Protein AF-A0A090VE63-F1 (afdb_monomer)

InterPro domains:
  IPR001478 PDZ domain [PF13180] (169-244)
  IPR001478 PDZ domain [PS50106] (159-211)
  IPR001478 PDZ domain [SM00228] (145-236)
  IPR036034 PDZ superfamily [G3DSA:2.30.42.10] (156-246)
  IPR036034 PDZ superfamily [SSF50156] (176-244)

Structure (mmCIF, N/CA/C/O backbone):
data_AF-A0A090VE63-F1
#
_entry.id   AF-A0A090VE63-F1
#
loop_
_atom_site.group_PDB
_atom_site.id
_atom_site.type_symbol
_atom_site.label_atom_id
_atom_site.label_alt_id
_atom_site.label_comp_id
_atom_site.label_asym_id
_atom_site.label_entity_id
_atom_site.label_seq_id
_atom_site.pdbx_PDB_ins_code
_atom_site.Cartn_x
_atom_site.Cartn_y
_atom_site.Cartn_z
_atom_site.occupancy
_atom_site.B_iso_or_equiv
_atom_site.auth_seq_id
_atom_site.auth_comp_id
_atom_site.auth_asym_id
_atom_site.auth_atom_id
_atom_site.pdbx_PDB_model_num
ATOM 1 N N . MET A 1 1 ? 8.724 3.642 -12.337 1.00 90.25 1 MET A N 1
ATOM 2 C CA . MET A 1 1 ? 8.359 4.501 -11.185 1.00 90.25 1 MET A CA 1
ATOM 3 C C . MET A 1 1 ? 9.560 4.594 -10.254 1.00 90.25 1 MET A C 1
ATOM 5 O O . MET A 1 1 ? 10.118 3.554 -9.925 1.00 90.25 1 MET A O 1
ATOM 9 N N . LEU A 1 2 ? 9.984 5.804 -9.871 1.00 90.19 2 LEU A N 1
ATOM 10 C CA . LEU A 1 2 ? 11.184 6.026 -9.047 1.00 90.19 2 LEU A CA 1
ATOM 11 C C . LEU A 1 2 ? 10.786 6.330 -7.600 1.00 90.19 2 LEU A C 1
ATOM 13 O O . LEU A 1 2 ? 9.958 7.212 -7.370 1.00 90.19 2 LEU A O 1
ATOM 17 N N . ASN A 1 3 ? 11.323 5.570 -6.638 1.00 89.44 3 ASN A N 1
ATOM 18 C CA . ASN A 1 3 ? 10.986 5.639 -5.205 1.00 89.44 3 ASN A CA 1
ATOM 19 C C . ASN A 1 3 ? 9.485 5.495 -4.877 1.00 89.44 3 ASN A C 1
ATOM 21 O O . ASN A 1 3 ? 9.071 5.641 -3.729 1.00 89.44 3 ASN A O 1
ATOM 25 N N . SER A 1 4 ? 8.668 5.147 -5.867 1.00 88.88 4 SER A N 1
ATOM 26 C CA . SER A 1 4 ? 7.210 5.138 -5.812 1.00 88.88 4 SER A CA 1
ATOM 27 C C . SER A 1 4 ? 6.691 3.794 -6.296 1.00 88.88 4 SER A C 1
ATOM 29 O O . SER A 1 4 ? 7.280 3.177 -7.184 1.00 88.88 4 SER A O 1
ATOM 31 N N . GLY A 1 5 ? 5.603 3.340 -5.686 1.00 91.44 5 GLY A N 1
ATOM 32 C CA . GLY A 1 5 ? 4.953 2.080 -6.014 1.00 91.44 5 GLY A CA 1
ATOM 33 C C . GLY A 1 5 ? 3.691 2.279 -6.838 1.00 91.44 5 GLY A C 1
ATOM 34 O O . GLY A 1 5 ? 3.211 3.404 -7.001 1.00 91.44 5 GLY A O 1
ATOM 35 N N . LEU A 1 6 ? 3.127 1.174 -7.316 1.00 92.81 6 LEU A N 1
ATOM 36 C CA . LEU A 1 6 ? 1.848 1.192 -8.013 1.00 92.81 6 LEU A CA 1
ATOM 37 C C . LEU A 1 6 ? 0.709 0.950 -7.025 1.00 92.81 6 LEU A C 1
ATOM 39 O O . LEU A 1 6 ? 0.724 -0.027 -6.279 1.00 92.81 6 LEU A O 1
ATOM 43 N N . LYS A 1 7 ? -0.293 1.829 -7.028 1.00 89.75 7 LYS A N 1
ATOM 44 C CA . LYS A 1 7 ? -1.514 1.675 -6.231 1.00 89.75 7 LYS A CA 1
ATOM 45 C C . LYS A 1 7 ? -2.678 1.334 -7.143 1.00 89.75 7 LYS A C 1
ATOM 47 O O . LYS A 1 7 ? -3.010 2.101 -8.040 1.00 89.75 7 LYS A O 1
ATOM 52 N N . LEU A 1 8 ? -3.340 0.222 -6.846 1.00 87.19 8 LEU A N 1
ATOM 53 C CA . LEU A 1 8 ? -4.559 -0.215 -7.522 1.00 87.19 8 LEU A CA 1
ATOM 54 C C . LEU A 1 8 ? -5.762 -0.045 -6.583 1.00 87.19 8 LEU A C 1
ATOM 56 O O . LEU A 1 8 ? -6.580 -0.934 -6.383 1.00 87.19 8 LEU A O 1
ATOM 60 N N . ARG A 1 9 ? -5.899 1.136 -5.986 1.00 79.88 9 ARG A N 1
ATOM 61 C CA . ARG A 1 9 ? -6.986 1.424 -5.044 1.00 79.88 9 ARG A CA 1
ATOM 62 C C . ARG A 1 9 ? -8.339 1.508 -5.761 1.00 79.88 9 ARG A C 1
ATOM 64 O O . ARG A 1 9 ? -8.390 2.055 -6.859 1.00 79.88 9 ARG A O 1
ATOM 71 N N . GLU A 1 10 ? -9.391 0.966 -5.140 1.00 76.12 10 GLU A N 1
ATOM 72 C CA . GLU A 1 10 ? -10.811 1.199 -5.483 1.00 76.12 10 GLU A CA 1
ATOM 73 C C . GLU A 1 10 ? -11.157 1.086 -6.989 1.00 76.12 10 GLU A C 1
ATOM 75 O O . GLU A 1 10 ? -11.969 1.845 -7.508 1.00 76.12 10 GLU A O 1
ATOM 80 N N . GLY A 1 11 ? -10.544 0.141 -7.709 1.00 78.25 11 GLY A N 1
ATOM 81 C CA . GLY A 1 11 ? -10.785 -0.067 -9.141 1.00 78.25 11 GLY A CA 1
ATOM 82 C C . GLY A 1 11 ? -10.974 -1.538 -9.497 1.00 78.25 11 GLY A C 1
ATOM 83 O O . GLY A 1 11 ? -10.778 -2.410 -8.652 1.00 78.25 11 GLY A O 1
ATOM 84 N N . PHE A 1 12 ? -11.366 -1.780 -10.749 1.00 90.31 12 PHE A N 1
ATOM 85 C CA . PHE A 1 12 ? -11.689 -3.103 -11.279 1.00 90.31 12 PHE A CA 1
ATOM 86 C C . PHE A 1 12 ? -11.123 -3.279 -12.694 1.00 90.31 12 PHE A C 1
ATOM 88 O O . PHE A 1 12 ? -11.061 -2.306 -13.448 1.00 90.31 12 PHE A O 1
ATOM 95 N N . ASN A 1 13 ? -10.802 -4.516 -13.076 1.00 93.88 13 ASN A N 1
ATOM 96 C CA . ASN A 1 13 ? -10.383 -4.933 -14.420 1.00 93.88 13 ASN A CA 1
ATOM 97 C C . ASN A 1 13 ? -9.168 -4.168 -14.980 1.00 93.88 13 ASN A C 1
ATOM 99 O O . ASN A 1 13 ? -9.072 -3.950 -16.189 1.00 93.88 13 ASN A O 1
ATOM 103 N N . ARG A 1 14 ? -8.243 -3.716 -14.131 1.00 93.94 14 ARG A N 1
ATOM 104 C CA . ARG A 1 14 ? -7.020 -3.041 -14.589 1.00 93.94 14 ARG A CA 1
ATOM 105 C C . ARG A 1 14 ? -5.947 -4.063 -14.898 1.00 93.94 14 ARG A C 1
ATOM 107 O O . ARG A 1 14 ? -5.824 -5.072 -14.215 1.00 93.94 14 ARG A O 1
ATOM 114 N N . VAL A 1 15 ? -5.115 -3.747 -15.880 1.00 96.50 15 VAL A N 1
ATOM 115 C CA . VAL A 1 15 ? -3.938 -4.542 -16.222 1.00 96.50 15 VAL A CA 1
ATOM 116 C C . VAL A 1 15 ? -2.706 -3.685 -15.989 1.00 96.50 15 VAL A C 1
ATOM 118 O O . VAL A 1 15 ? -2.557 -2.617 -16.581 1.00 96.50 15 VAL A O 1
ATOM 121 N N . ALA A 1 16 ? -1.844 -4.147 -15.094 1.00 96.88 16 ALA A N 1
ATOM 122 C CA . ALA A 1 16 ? -0.564 -3.541 -14.786 1.00 96.88 16 ALA A CA 1
ATOM 123 C C . ALA A 1 16 ? 0.543 -4.542 -15.116 1.00 96.88 16 ALA A C 1
ATOM 125 O O . ALA A 1 16 ? 0.862 -5.436 -14.327 1.00 96.88 16 ALA A O 1
ATOM 126 N N . GLU A 1 17 ? 1.118 -4.384 -16.302 1.00 97.38 17 GLU A N 1
ATOM 127 C CA . GLU A 1 17 ? 2.171 -5.262 -16.795 1.00 97.38 17 GLU A CA 1
ATOM 128 C C . GLU A 1 17 ? 3.404 -4.502 -17.265 1.00 97.38 17 GLU A C 1
ATOM 130 O O . GLU A 1 17 ? 3.317 -3.339 -17.663 1.00 97.38 17 GLU A O 1
ATOM 135 N N . ASN A 1 18 ? 4.551 -5.178 -17.215 1.00 97.69 18 ASN A N 1
ATOM 136 C CA . ASN A 1 18 ? 5.813 -4.684 -17.757 1.00 97.69 18 ASN A CA 1
ATOM 137 C C . ASN A 1 18 ? 6.325 -3.374 -17.124 1.00 97.69 18 ASN A C 1
ATOM 139 O O . ASN A 1 18 ? 6.948 -2.544 -17.785 1.00 97.69 18 ASN A O 1
ATOM 143 N N . ASN A 1 19 ? 6.065 -3.179 -15.829 1.00 97.81 19 ASN A N 1
ATOM 144 C CA . ASN A 1 19 ? 6.482 -1.998 -15.074 1.00 97.81 19 ASN A CA 1
ATOM 145 C C . ASN A 1 19 ? 7.752 -2.253 -14.257 1.00 97.81 19 ASN A C 1
ATOM 147 O O . ASN A 1 19 ? 8.015 -3.371 -13.821 1.00 97.81 19 ASN A O 1
ATOM 151 N N . ILE A 1 20 ? 8.480 -1.175 -13.953 1.00 97.31 20 ILE A N 1
ATOM 152 C CA . ILE A 1 20 ? 9.609 -1.176 -13.011 1.00 97.31 20 ILE A CA 1
ATOM 153 C C . ILE A 1 20 ? 9.273 -0.271 -11.820 1.00 97.31 20 ILE A C 1
ATOM 155 O O . ILE A 1 20 ? 8.966 0.916 -11.997 1.00 97.31 20 ILE A O 1
ATOM 159 N N . MET A 1 21 ? 9.344 -0.812 -10.603 1.00 96.62 21 MET A N 1
ATOM 160 C CA . MET A 1 21 ? 9.130 -0.094 -9.339 1.00 96.62 21 MET A CA 1
ATOM 161 C C . MET A 1 21 ? 10.434 -0.015 -8.546 1.00 96.62 21 MET A C 1
ATOM 163 O O . MET A 1 21 ? 10.756 -0.897 -7.753 1.00 96.62 21 MET A O 1
ATOM 167 N N . VAL A 1 22 ? 11.189 1.064 -8.760 1.00 94.44 22 VAL A N 1
ATOM 168 C CA . VAL A 1 22 ? 12.493 1.264 -8.118 1.00 94.44 22 VAL A CA 1
ATOM 169 C C . VAL A 1 22 ? 12.307 1.638 -6.648 1.00 94.44 22 VAL A C 1
ATOM 171 O O . VAL A 1 22 ? 11.536 2.549 -6.330 1.00 94.44 22 VAL A O 1
ATOM 174 N N . ASN A 1 23 ? 13.019 0.949 -5.754 1.00 91.88 23 ASN A N 1
ATOM 175 C CA . ASN A 1 23 ? 12.936 1.053 -4.292 1.00 91.88 23 ASN A CA 1
ATOM 176 C C . ASN A 1 23 ? 11.519 0.871 -3.719 1.00 91.88 23 ASN A C 1
ATOM 178 O O . ASN A 1 23 ? 11.224 1.337 -2.609 1.00 91.88 23 ASN A O 1
ATOM 182 N N . ASN A 1 24 ? 10.617 0.251 -4.481 1.00 93.19 24 ASN A N 1
ATOM 183 C CA . ASN A 1 24 ? 9.206 0.167 -4.139 1.00 93.19 24 ASN A CA 1
ATOM 184 C C . ASN A 1 24 ? 8.534 -1.058 -4.783 1.00 93.19 24 ASN A C 1
ATOM 186 O O . ASN A 1 24 ? 9.196 -1.891 -5.397 1.00 93.19 24 ASN A O 1
ATOM 190 N N . SER A 1 25 ? 7.223 -1.202 -4.600 1.00 95.00 25 SER A N 1
ATOM 191 C CA . SER A 1 25 ? 6.469 -2.372 -5.054 1.00 95.00 25 SER A CA 1
ATOM 192 C C . SER A 1 25 ? 5.005 -2.037 -5.347 1.00 95.00 25 SER A C 1
ATOM 194 O O . SER A 1 25 ? 4.634 -0.866 -5.462 1.00 95.00 25 SER A O 1
ATOM 196 N N . LEU A 1 26 ? 4.172 -3.065 -5.473 1.00 94.69 26 LEU A N 1
ATOM 197 C CA . LEU A 1 26 ? 2.720 -2.952 -5.509 1.00 94.69 26 LEU A CA 1
ATOM 198 C C . LEU A 1 26 ? 2.168 -2.633 -4.111 1.00 94.69 26 LEU A C 1
ATOM 200 O O . LEU A 1 26 ? 2.580 -3.215 -3.108 1.00 94.69 26 LEU A O 1
ATOM 204 N N . HIS A 1 27 ? 1.187 -1.735 -4.070 1.00 91.50 27 HIS A N 1
ATOM 205 C CA . HIS A 1 27 ? 0.430 -1.327 -2.884 1.00 91.50 27 HIS A CA 1
ATOM 206 C C . HIS A 1 27 ? -1.047 -1.687 -3.096 1.00 91.50 27 HIS A C 1
ATOM 208 O O . HIS A 1 27 ? -1.843 -0.815 -3.482 1.00 91.50 27 HIS A O 1
ATOM 214 N N . PRO A 1 28 ? -1.446 -2.961 -2.920 1.00 88.38 28 PRO A N 1
ATOM 215 C CA . PRO A 1 28 ? -2.831 -3.379 -3.089 1.00 88.38 28 PRO A CA 1
ATOM 216 C C . PRO A 1 28 ? -3.631 -2.979 -1.839 1.00 88.38 28 PRO A C 1
ATOM 218 O O . PRO A 1 28 ? -3.881 -3.761 -0.923 1.00 88.38 28 PRO A O 1
ATOM 221 N N . HIS A 1 29 ? -3.977 -1.695 -1.766 1.00 85.06 29 HIS A N 1
ATOM 222 C CA . HIS A 1 29 ? -4.722 -1.122 -0.651 1.00 85.06 29 HIS A CA 1
ATOM 223 C C . HIS A 1 29 ? -6.218 -1.133 -0.947 1.00 85.06 29 HIS A C 1
ATOM 225 O O . HIS A 1 29 ? -6.650 -0.593 -1.968 1.00 85.06 29 HIS A O 1
ATOM 231 N N . VAL A 1 30 ? -7.013 -1.655 -0.009 1.00 81.25 30 VAL A N 1
ATOM 232 C CA . VAL A 1 30 ? -8.487 -1.640 -0.090 1.00 81.25 30 VAL A CA 1
ATOM 233 C C . VAL A 1 30 ? -8.992 -2.296 -1.385 1.00 81.25 30 VAL A C 1
ATOM 235 O O . VAL A 1 30 ? -9.910 -1.816 -2.046 1.00 81.25 30 VAL A O 1
ATOM 238 N N . TRP A 1 31 ? -8.348 -3.392 -1.782 1.00 85.88 31 TRP A N 1
ATOM 239 C CA . TRP A 1 31 ? -8.733 -4.141 -2.971 1.00 85.88 31 TRP A CA 1
ATOM 240 C C . TRP A 1 31 ? -9.988 -4.968 -2.701 1.00 85.88 31 TRP A C 1
ATOM 242 O O . TRP A 1 31 ? -10.082 -5.673 -1.687 1.00 85.88 31 TRP A O 1
ATOM 252 N N . PHE A 1 32 ? -10.966 -4.840 -3.597 1.00 83.38 32 PHE A N 1
ATOM 253 C CA . PHE A 1 32 ? -12.238 -5.542 -3.501 1.00 83.38 32 PHE A CA 1
ATOM 254 C C . PHE A 1 32 ? -12.082 -7.014 -3.888 1.00 83.38 32 PHE A C 1
ATOM 256 O O . PHE A 1 32 ? -11.244 -7.372 -4.712 1.00 83.38 32 PHE A O 1
ATOM 263 N N . VAL A 1 33 ? -12.929 -7.868 -3.309 1.00 84.69 33 VAL A N 1
ATOM 264 C CA . VAL A 1 33 ? -13.108 -9.237 -3.812 1.00 84.69 33 VAL A CA 1
ATOM 265 C C . VAL A 1 33 ? -13.555 -9.148 -5.272 1.00 84.69 33 VAL A C 1
ATOM 267 O O . VAL A 1 33 ? -14.426 -8.336 -5.585 1.00 84.69 33 VAL A O 1
ATOM 270 N N . ASN A 1 34 ? -12.966 -9.971 -6.142 1.00 87.38 34 ASN A N 1
ATOM 271 C CA . ASN A 1 34 ? -13.213 -9.958 -7.586 1.00 87.38 34 ASN A CA 1
ATOM 272 C C . ASN A 1 34 ? -12.931 -8.586 -8.222 1.00 87.38 34 ASN A C 1
ATOM 274 O O . ASN A 1 34 ? -13.698 -8.115 -9.061 1.00 87.38 34 ASN A O 1
ATOM 278 N N . SER A 1 35 ? -11.840 -7.913 -7.825 1.00 90.31 35 SER A N 1
ATOM 279 C CA . SER A 1 35 ? -11.402 -6.713 -8.551 1.00 90.31 35 SER A CA 1
ATOM 280 C C . SER A 1 35 ? -11.048 -7.028 -10.006 1.00 90.31 35 SER A C 1
ATOM 282 O O . SER A 1 35 ? -11.023 -6.130 -10.834 1.00 90.31 35 SER A O 1
ATOM 284 N N . GLU A 1 36 ? -10.782 -8.296 -10.328 1.00 93.06 36 GLU A N 1
ATOM 285 C CA . GLU A 1 36 ? -10.364 -8.769 -11.649 1.00 93.06 36 GLU A CA 1
ATOM 286 C C . GLU A 1 36 ? -9.082 -8.103 -12.180 1.00 93.06 36 GLU A C 1
ATOM 288 O O . GLU A 1 36 ? -8.764 -8.192 -13.365 1.00 93.06 36 GLU A O 1
ATOM 293 N N . ASP A 1 37 ? -8.324 -7.434 -11.308 1.00 95.00 37 ASP A N 1
ATOM 294 C CA . ASP A 1 37 ? -7.087 -6.772 -11.702 1.00 95.00 37 ASP A CA 1
ATOM 295 C C . ASP A 1 37 ? -5.988 -7.800 -12.019 1.00 95.00 37 ASP A C 1
ATOM 297 O O . ASP A 1 37 ? -5.918 -8.876 -11.420 1.00 95.00 37 ASP A O 1
ATOM 301 N N . VAL A 1 38 ? -5.105 -7.445 -12.947 1.00 96.69 38 VAL A N 1
ATOM 302 C CA . VAL A 1 38 ? -3.959 -8.244 -13.378 1.00 96.69 38 VAL A CA 1
ATOM 303 C C . VAL A 1 38 ? -2.673 -7.494 -13.051 1.00 96.69 38 VAL A C 1
ATOM 305 O O . VAL A 1 38 ? -2.525 -6.325 -13.410 1.00 96.69 38 VAL A O 1
ATOM 308 N N . PHE A 1 39 ? -1.731 -8.171 -12.397 1.00 97.56 39 PHE A N 1
ATOM 309 C CA . PHE A 1 39 ? -0.404 -7.648 -12.084 1.00 97.56 39 PHE A CA 1
ATOM 310 C C . PHE A 1 39 ? 0.676 -8.679 -12.426 1.00 97.56 39 PHE A C 1
ATOM 312 O O . PHE A 1 39 ? 0.916 -9.612 -11.658 1.00 97.56 39 PHE A O 1
ATOM 319 N N . LYS A 1 40 ? 1.324 -8.526 -13.586 1.00 98.06 40 LYS A N 1
ATOM 320 C CA . LYS A 1 40 ? 2.280 -9.521 -14.092 1.00 98.06 40 LYS A CA 1
ATOM 321 C C . LYS A 1 40 ? 3.446 -8.951 -14.881 1.00 98.06 40 LYS A C 1
ATOM 323 O O . LYS A 1 40 ? 3.356 -7.850 -15.415 1.00 98.06 40 LYS A O 1
ATOM 328 N N . HIS A 1 41 ? 4.523 -9.720 -15.010 1.00 98.44 41 HIS A N 1
ATOM 329 C CA . HIS A 1 41 ? 5.711 -9.331 -15.777 1.00 98.44 41 HIS A CA 1
ATOM 330 C C . HIS A 1 41 ? 6.322 -8.012 -15.291 1.00 98.44 41 HIS A C 1
ATOM 332 O O . HIS A 1 41 ? 6.846 -7.249 -16.091 1.00 98.44 41 HIS A O 1
ATOM 338 N N . ASN A 1 42 ? 6.216 -7.692 -13.998 1.00 98.69 42 ASN A N 1
ATOM 339 C CA . ASN A 1 42 ? 6.762 -6.459 -13.430 1.00 98.69 42 ASN A CA 1
ATOM 340 C C . ASN A 1 42 ? 8.053 -6.737 -12.658 1.00 98.69 42 ASN A C 1
ATOM 342 O O . ASN A 1 42 ? 8.195 -7.794 -12.053 1.00 98.69 42 ASN A O 1
ATOM 346 N N . ILE A 1 43 ? 8.952 -5.755 -12.597 1.00 98.38 43 ILE A N 1
ATOM 347 C CA . ILE A 1 43 ? 10.086 -5.748 -11.667 1.00 98.38 43 ILE A CA 1
ATOM 348 C C . ILE A 1 43 ? 9.701 -4.905 -10.449 1.00 98.38 43 ILE A C 1
ATOM 350 O O . ILE A 1 43 ? 9.419 -3.707 -10.570 1.00 98.38 43 ILE A O 1
ATOM 354 N N . VAL A 1 44 ? 9.711 -5.523 -9.270 1.00 97.31 44 VAL A N 1
ATOM 355 C CA . VAL A 1 44 ? 9.502 -4.858 -7.977 1.00 97.31 44 VAL A CA 1
ATOM 356 C C . VAL A 1 44 ? 10.767 -4.952 -7.130 1.00 97.31 44 VAL A C 1
ATOM 358 O O . VAL A 1 44 ? 11.527 -5.907 -7.236 1.00 97.31 44 VAL A O 1
ATOM 361 N N . GLN A 1 45 ? 11.004 -3.959 -6.273 1.00 93.75 45 GLN A N 1
ATOM 362 C CA . GLN A 1 45 ? 12.190 -3.911 -5.405 1.00 93.75 45 GLN A CA 1
ATOM 363 C C . GLN A 1 45 ? 11.861 -3.946 -3.908 1.00 93.75 45 GLN A C 1
ATOM 365 O O . GLN A 1 45 ? 12.739 -3.731 -3.077 1.00 93.75 45 GLN A O 1
ATOM 370 N N . LYS A 1 46 ? 10.602 -4.227 -3.560 1.00 92.19 46 LYS A N 1
ATOM 371 C CA . LYS A 1 46 ? 10.137 -4.488 -2.191 1.00 92.19 46 LYS A CA 1
ATOM 372 C C . LYS A 1 46 ? 9.079 -5.585 -2.172 1.00 92.19 46 LYS A C 1
ATOM 374 O O . LYS A 1 46 ? 8.466 -5.873 -3.209 1.00 92.19 46 LYS A O 1
ATOM 379 N N . SER A 1 47 ? 8.803 -6.115 -0.983 1.00 92.06 47 SER A N 1
ATOM 380 C CA . SER A 1 47 ? 7.601 -6.919 -0.735 1.00 92.06 47 SER A CA 1
ATOM 381 C C . SER A 1 47 ? 6.344 -6.128 -1.125 1.00 92.06 47 SER A C 1
ATOM 383 O O . SER A 1 47 ? 6.335 -4.892 -1.032 1.00 92.06 47 SER A O 1
ATOM 385 N N . TYR A 1 48 ? 5.273 -6.813 -1.538 1.00 93.31 48 TYR A N 1
ATOM 386 C CA . TYR A 1 48 ? 3.966 -6.163 -1.677 1.00 93.31 48 TYR A CA 1
ATOM 387 C C . TYR A 1 48 ? 3.552 -5.524 -0.351 1.00 93.31 48 TYR A C 1
ATOM 389 O O . TYR A 1 48 ? 3.790 -6.073 0.721 1.00 93.31 48 TYR A O 1
ATOM 397 N N . GLN A 1 49 ? 2.974 -4.332 -0.441 1.00 89.00 49 GLN A N 1
ATOM 398 C CA . GLN A 1 49 ? 2.606 -3.509 0.707 1.00 89.00 49 GLN A CA 1
ATOM 399 C C . GLN A 1 49 ? 1.081 -3.514 0.829 1.00 89.00 49 GLN A C 1
ATOM 401 O O . GLN A 1 49 ? 0.427 -2.518 0.535 1.00 89.00 49 GLN A O 1
ATOM 406 N N . ASP A 1 50 ? 0.478 -4.666 1.123 1.00 86.31 50 ASP A N 1
ATOM 407 C CA . ASP A 1 50 ? -0.977 -4.776 1.201 1.00 86.31 50 ASP A CA 1
ATOM 408 C C . ASP A 1 50 ? -1.526 -4.140 2.485 1.00 86.31 50 ASP A C 1
ATOM 410 O O . ASP A 1 50 ? -0.968 -4.264 3.574 1.00 86.31 50 ASP A O 1
ATOM 414 N N . VAL A 1 51 ? -2.647 -3.425 2.359 1.00 82.25 51 VAL A N 1
ATOM 415 C CA . VAL A 1 51 ? -3.329 -2.813 3.506 1.00 82.25 51 VAL A CA 1
ATOM 416 C C . VAL A 1 51 ? -4.832 -2.952 3.323 1.00 82.25 51 VAL A C 1
ATOM 418 O O . VAL A 1 51 ? -5.406 -2.461 2.349 1.00 82.25 51 VAL A O 1
ATOM 421 N N . ARG A 1 52 ? -5.492 -3.598 4.294 1.00 78.94 52 ARG A N 1
ATOM 422 C CA . ARG A 1 52 ? -6.943 -3.879 4.276 1.00 78.94 52 ARG A CA 1
ATOM 423 C C . ARG A 1 52 ? -7.400 -4.591 2.998 1.00 78.94 52 ARG A C 1
ATOM 425 O O . ARG A 1 52 ? -8.425 -4.242 2.410 1.00 78.94 52 ARG A O 1
ATOM 432 N N . LEU A 1 53 ? -6.638 -5.593 2.584 1.00 83.44 53 LEU A N 1
ATOM 433 C CA . LEU A 1 53 ? -6.982 -6.419 1.444 1.00 83.44 53 LEU A CA 1
ATOM 434 C C . LEU A 1 53 ? -8.215 -7.283 1.744 1.00 83.44 53 LEU A C 1
ATOM 436 O O . LEU A 1 53 ? -8.255 -7.965 2.768 1.00 83.44 53 LEU A O 1
ATOM 440 N N . SER A 1 54 ? -9.227 -7.238 0.873 1.00 83.00 54 SER A N 1
ATOM 441 C CA . SER A 1 54 ? -10.402 -8.124 0.978 1.00 83.00 54 SER A CA 1
ATOM 442 C C . SER A 1 54 ? -10.340 -9.294 -0.003 1.00 83.00 54 SER A C 1
ATOM 444 O O . SER A 1 54 ? -10.960 -10.323 0.239 1.00 83.00 54 SER A O 1
ATOM 446 N N . GLY A 1 55 ? -9.572 -9.154 -1.082 1.00 84.69 55 GLY A N 1
ATOM 447 C CA . GLY A 1 55 ? -9.287 -10.197 -2.057 1.00 84.69 55 GLY A CA 1
ATOM 448 C C . GLY A 1 55 ? -8.130 -9.783 -2.961 1.00 84.69 55 GLY A C 1
ATOM 449 O O . GLY A 1 55 ? -7.740 -8.617 -2.984 1.00 84.69 55 GLY A O 1
ATOM 450 N N . TRP A 1 56 ? -7.579 -10.749 -3.686 1.00 87.94 56 TRP A N 1
ATOM 451 C CA . TRP A 1 56 ? -6.552 -10.514 -4.699 1.00 87.94 56 TRP A CA 1
ATOM 452 C C . TRP A 1 56 ? -7.188 -10.316 -6.078 1.00 87.94 56 TRP A C 1
ATOM 454 O O . TRP A 1 56 ? -8.325 -10.736 -6.304 1.00 87.94 56 TRP A O 1
ATOM 464 N N . GLY A 1 57 ? -6.433 -9.712 -6.996 1.00 89.19 57 GLY A N 1
ATOM 465 C CA . GLY A 1 57 ? -6.812 -9.624 -8.403 1.00 89.19 57 GLY A CA 1
ATOM 466 C C . GLY A 1 57 ? -6.949 -10.995 -9.080 1.00 89.19 57 GLY A C 1
ATOM 467 O O . GLY A 1 57 ? -6.642 -12.044 -8.495 1.00 89.19 57 GLY A O 1
ATOM 468 N N . LYS A 1 58 ? -7.403 -10.967 -10.335 1.00 93.81 58 LYS A N 1
ATOM 469 C CA . LYS A 1 58 ? -7.580 -12.144 -11.196 1.00 93.81 58 LYS A CA 1
ATOM 470 C C . LYS A 1 58 ? -6.280 -12.917 -11.376 1.00 93.81 58 LYS A C 1
ATOM 472 O O . LYS A 1 58 ? -6.270 -14.139 -11.271 1.00 93.81 58 LYS A O 1
ATOM 477 N N . GLU A 1 59 ? -5.199 -12.200 -11.658 1.00 94.88 59 GLU A N 1
ATOM 478 C CA . GLU A 1 59 ? -3.901 -12.789 -11.969 1.00 94.88 59 GLU A CA 1
ATOM 479 C C . GLU A 1 59 ? -2.799 -11.934 -11.351 1.00 94.88 59 GLU A C 1
ATOM 481 O O . GLU A 1 59 ? -2.686 -10.739 -11.620 1.00 94.88 59 GLU A O 1
ATOM 486 N N . MET A 1 60 ? -1.988 -12.561 -10.510 1.00 95.31 60 MET A N 1
ATOM 487 C CA . MET A 1 60 ? -0.775 -11.971 -9.963 1.00 95.31 60 MET A CA 1
ATOM 488 C C . MET A 1 60 ? 0.307 -13.008 -10.092 1.00 95.31 60 MET A C 1
ATOM 490 O O . MET A 1 60 ? 0.291 -13.992 -9.352 1.00 95.31 60 MET A O 1
ATOM 494 N N . ASP A 1 61 ? 1.131 -12.862 -11.119 1.00 97.81 61 ASP A N 1
ATOM 495 C CA . ASP A 1 61 ? 2.110 -13.881 -11.447 1.00 97.81 61 ASP A CA 1
ATOM 496 C C . ASP A 1 61 ? 3.225 -13.352 -12.336 1.00 97.81 61 ASP A C 1
ATOM 498 O O . ASP A 1 61 ? 3.105 -12.278 -12.926 1.00 97.81 61 ASP A O 1
ATOM 502 N N . TYR A 1 62 ? 4.305 -14.120 -12.454 1.00 98.44 62 TYR A N 1
ATOM 503 C CA . TYR A 1 62 ? 5.447 -13.785 -13.299 1.00 98.44 62 TYR A CA 1
ATOM 504 C C . TYR A 1 62 ? 6.038 -12.404 -12.989 1.00 98.44 62 TYR A C 1
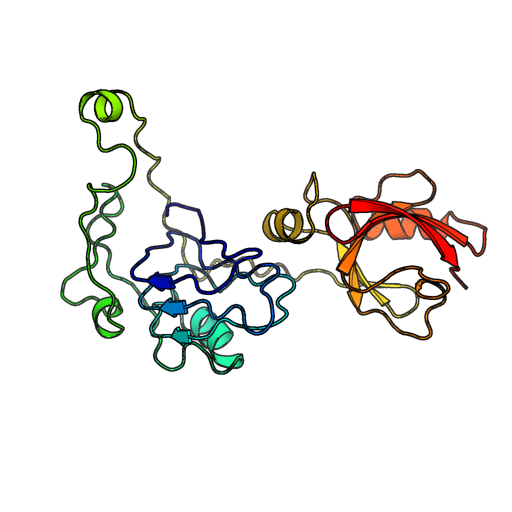ATOM 506 O O . TYR A 1 62 ? 6.390 -11.660 -13.897 1.00 98.44 62 TYR A O 1
ATOM 514 N N . ASN A 1 63 ? 6.116 -12.014 -11.722 1.00 98.62 63 ASN A N 1
ATOM 515 C CA . ASN A 1 63 ? 6.802 -10.801 -11.294 1.00 98.62 63 ASN A CA 1
ATOM 516 C C . ASN A 1 63 ? 8.232 -11.129 -10.845 1.00 98.62 63 ASN A C 1
ATOM 518 O O . ASN A 1 63 ? 8.556 -12.255 -10.469 1.00 98.62 63 ASN A O 1
ATOM 522 N N . PHE A 1 64 ? 9.112 -10.138 -10.909 1.00 98.50 64 PHE A N 1
ATOM 523 C CA . PHE A 1 64 ? 10.501 -10.260 -10.502 1.00 98.50 64 PHE A CA 1
ATOM 524 C C . PHE A 1 64 ? 10.718 -9.515 -9.184 1.00 98.50 64 PHE A C 1
ATOM 526 O O . PHE A 1 64 ? 10.585 -8.291 -9.126 1.00 98.50 64 PHE A O 1
ATOM 533 N N . PHE A 1 65 ? 11.012 -10.269 -8.130 1.00 97.69 65 PHE A N 1
ATOM 534 C CA . PHE A 1 65 ? 11.189 -9.790 -6.763 1.00 97.69 65 PHE A CA 1
ATOM 535 C C . PHE A 1 65 ? 12.663 -9.534 -6.438 1.00 97.69 65 PHE A C 1
ATOM 537 O O . PHE A 1 65 ? 13.555 -10.129 -7.043 1.00 97.69 65 PHE A O 1
ATOM 544 N N . PRO A 1 66 ? 12.957 -8.692 -5.438 1.00 95.38 66 PRO A N 1
ATOM 545 C CA . PRO A 1 66 ? 14.343 -8.388 -5.108 1.00 95.38 66 PRO A CA 1
ATOM 546 C C . PRO A 1 66 ? 15.066 -9.532 -4.382 1.00 95.38 66 PRO A C 1
ATOM 548 O O . PRO A 1 66 ? 16.287 -9.632 -4.437 1.00 95.38 66 PRO A O 1
ATOM 551 N N . ASN A 1 67 ? 14.329 -10.368 -3.650 1.00 93.88 67 ASN A N 1
ATOM 552 C CA . ASN A 1 67 ? 14.867 -11.476 -2.872 1.00 93.88 67 ASN A CA 1
ATOM 553 C C . ASN A 1 67 ? 13.807 -12.566 -2.669 1.00 93.88 67 ASN A C 1
ATOM 555 O O . ASN A 1 67 ? 12.613 -12.350 -2.901 1.00 93.88 67 ASN A O 1
ATOM 559 N N . GLU A 1 68 ? 14.269 -13.734 -2.228 1.00 94.00 68 GLU A N 1
ATOM 560 C CA . GLU A 1 68 ? 13.428 -14.908 -2.002 1.00 94.00 68 GLU A CA 1
ATOM 561 C C . GLU A 1 68 ? 12.336 -14.636 -0.963 1.00 94.00 68 GLU A C 1
ATOM 563 O O . GLU A 1 68 ? 11.180 -14.977 -1.188 1.00 94.00 68 GLU A O 1
ATOM 568 N N . GLU A 1 69 ? 12.662 -13.945 0.135 1.00 92.00 69 GLU A N 1
ATOM 569 C CA . GLU A 1 69 ? 11.698 -13.619 1.192 1.00 92.00 69 GLU A CA 1
ATOM 570 C C . GLU A 1 69 ? 10.493 -12.832 0.649 1.00 92.00 69 GLU A C 1
ATOM 572 O O . GLU A 1 69 ? 9.343 -13.175 0.928 1.00 92.00 69 GLU A O 1
ATOM 577 N N . SER A 1 70 ? 10.747 -11.795 -0.153 1.00 92.56 70 SER A N 1
ATOM 578 C CA . SER A 1 70 ? 9.701 -10.956 -0.748 1.00 92.56 70 SER A CA 1
ATOM 579 C C . SER A 1 70 ? 8.807 -11.753 -1.699 1.00 92.56 70 SER A C 1
ATOM 581 O O . SER A 1 70 ? 7.595 -11.548 -1.714 1.00 92.56 70 SER A O 1
ATOM 583 N N . MET A 1 71 ? 9.396 -12.675 -2.467 1.00 94.94 71 MET A N 1
ATOM 584 C CA . MET A 1 71 ? 8.658 -13.558 -3.372 1.00 94.94 71 MET A CA 1
ATOM 585 C C . MET A 1 71 ? 7.808 -14.570 -2.596 1.00 94.94 71 MET A C 1
ATOM 587 O O . MET A 1 71 ? 6.613 -14.702 -2.856 1.00 94.94 71 MET A O 1
ATOM 591 N N . LEU A 1 72 ? 8.391 -15.244 -1.601 1.00 92.81 72 LEU A N 1
ATOM 592 C CA . LEU A 1 72 ? 7.686 -16.226 -0.776 1.00 92.81 72 LEU A CA 1
ATOM 593 C C . LEU A 1 72 ? 6.490 -15.591 -0.053 1.00 92.81 72 LEU A C 1
ATOM 595 O O . LEU A 1 72 ? 5.424 -16.201 0.006 1.00 92.81 72 LEU A O 1
ATOM 599 N N . LYS A 1 73 ? 6.616 -14.342 0.423 1.00 91.62 73 LYS A N 1
ATOM 600 C CA . LYS A 1 73 ? 5.500 -13.567 1.002 1.00 91.62 73 LYS A CA 1
ATOM 601 C C . LYS A 1 73 ? 4.342 -13.340 0.028 1.00 91.62 73 LYS A C 1
ATOM 603 O O . LYS A 1 73 ? 3.209 -13.237 0.484 1.00 91.62 73 LYS A O 1
ATOM 608 N N . ALA A 1 74 ? 4.589 -13.250 -1.277 1.00 90.94 74 ALA A N 1
ATOM 609 C CA . ALA A 1 74 ? 3.513 -13.209 -2.268 1.00 90.94 74 ALA A CA 1
ATOM 610 C C . ALA A 1 74 ? 2.912 -14.612 -2.490 1.00 90.94 74 ALA A C 1
ATOM 612 O O . ALA A 1 74 ? 1.691 -14.771 -2.558 1.00 90.94 74 ALA A O 1
ATOM 613 N N . GLN A 1 75 ? 3.759 -15.647 -2.497 1.00 93.88 75 GLN A N 1
ATOM 614 C CA . GLN A 1 75 ? 3.365 -17.036 -2.750 1.00 93.88 75 GLN A CA 1
ATOM 615 C C . GLN A 1 75 ? 2.506 -17.683 -1.665 1.00 93.88 75 GLN A C 1
ATOM 617 O O . GLN A 1 75 ? 1.695 -18.552 -1.991 1.00 93.88 75 GLN A O 1
ATOM 622 N N . ILE A 1 76 ? 2.575 -17.227 -0.406 1.00 89.06 76 ILE A N 1
ATOM 623 C CA . ILE A 1 76 ? 1.698 -17.740 0.671 1.00 89.06 76 ILE A CA 1
ATOM 624 C C . ILE A 1 76 ? 0.201 -17.610 0.346 1.00 89.06 76 ILE A C 1
ATOM 626 O O . ILE A 1 76 ? -0.625 -18.301 0.939 1.00 89.06 76 ILE A O 1
ATOM 630 N N . TYR A 1 77 ? -0.157 -16.730 -0.590 1.00 86.38 77 TYR A N 1
ATOM 631 C CA . TYR A 1 77 ? -1.529 -16.501 -1.030 1.00 86.38 77 TYR A CA 1
ATOM 632 C C . TYR A 1 77 ? -1.913 -17.297 -2.289 1.00 86.38 77 TYR A C 1
ATOM 634 O O . TYR A 1 77 ? -2.945 -17.005 -2.896 1.00 86.38 77 TYR A O 1
ATOM 642 N N . ASN A 1 78 ? -1.112 -18.293 -2.695 1.00 89.88 78 ASN A N 1
ATOM 643 C CA . ASN A 1 78 ? -1.243 -19.010 -3.972 1.00 89.88 78 ASN A CA 1
ATOM 644 C C . ASN A 1 78 ? -1.252 -18.048 -5.177 1.00 89.88 78 ASN A C 1
ATOM 646 O O . ASN A 1 78 ? -2.073 -18.159 -6.096 1.00 89.88 78 ASN A O 1
ATOM 650 N N . ARG A 1 79 ? -0.365 -17.053 -5.120 1.00 91.62 79 ARG A N 1
ATOM 651 C CA . ARG A 1 79 ? -0.079 -16.057 -6.161 1.00 91.62 79 ARG A CA 1
ATOM 652 C C . ARG A 1 79 ? 1.407 -16.100 -6.487 1.00 91.62 79 ARG A C 1
ATOM 654 O O . ARG A 1 79 ? 2.158 -16.716 -5.746 1.00 91.62 79 ARG A O 1
ATOM 661 N N . ASP A 1 80 ? 1.826 -15.487 -7.586 1.00 97.00 80 ASP A N 1
ATOM 662 C CA . ASP A 1 80 ? 3.245 -15.358 -7.935 1.00 97.00 80 ASP A CA 1
ATOM 663 C C . ASP A 1 80 ? 3.997 -16.701 -7.966 1.00 97.00 80 ASP A C 1
ATOM 665 O O . ASP A 1 80 ? 5.184 -16.781 -7.656 1.00 97.00 80 ASP A O 1
ATOM 669 N N . LEU A 1 81 ? 3.303 -17.785 -8.327 1.00 97.19 81 LEU A N 1
ATOM 670 C CA . LEU A 1 81 ? 3.851 -19.144 -8.302 1.00 97.19 81 LEU A CA 1
ATOM 671 C C . LEU A 1 81 ? 4.922 -19.361 -9.381 1.00 97.19 81 LEU A C 1
ATOM 673 O O . LEU A 1 81 ? 5.788 -20.216 -9.211 1.00 97.19 81 LEU A O 1
ATOM 677 N N . HIS A 1 82 ? 4.884 -18.577 -10.459 1.00 98.25 82 HIS A N 1
ATOM 678 C CA . HIS A 1 82 ? 5.863 -18.591 -11.549 1.00 98.25 82 HIS A CA 1
ATOM 679 C C . HIS A 1 82 ? 6.762 -17.345 -11.546 1.00 98.25 82 HIS A C 1
ATOM 681 O O . HIS A 1 82 ? 7.502 -17.096 -12.503 1.00 98.25 82 HIS A O 1
ATOM 687 N N . SER A 1 83 ? 6.692 -16.548 -10.482 1.00 98.38 83 SER A N 1
ATOM 688 C CA . SER A 1 83 ? 7.579 -15.414 -10.252 1.00 98.38 83 SER A CA 1
ATOM 689 C C . SER A 1 83 ? 9.003 -15.873 -9.940 1.00 98.38 83 SER A C 1
ATOM 691 O O . SER A 1 83 ? 9.260 -17.031 -9.611 1.00 98.38 83 SER A O 1
ATOM 693 N N . ALA A 1 84 ? 9.949 -14.949 -10.067 1.00 98.19 84 ALA A N 1
ATOM 694 C CA . ALA A 1 84 ? 11.356 -15.186 -9.768 1.00 98.19 84 ALA A CA 1
ATOM 695 C C . ALA A 1 84 ? 11.908 -14.054 -8.901 1.00 98.19 84 ALA A C 1
ATOM 697 O O . ALA A 1 84 ? 11.265 -13.018 -8.728 1.00 98.19 84 ALA A O 1
ATOM 698 N N . PHE A 1 85 ? 13.114 -14.236 -8.373 1.00 97.50 85 PHE A N 1
ATOM 699 C CA . PHE A 1 85 ? 13.803 -13.213 -7.599 1.00 97.50 85 PHE A CA 1
ATOM 700 C C . PHE A 1 85 ? 15.275 -13.091 -7.991 1.00 97.50 85 PHE A C 1
ATOM 702 O O . PHE A 1 85 ? 15.845 -14.001 -8.596 1.00 97.50 85 PHE A O 1
ATOM 709 N N . GLY A 1 86 ? 15.896 -11.977 -7.609 1.00 95.75 86 GLY A N 1
ATOM 710 C CA . GLY A 1 86 ? 17.337 -11.765 -7.714 1.00 95.75 86 GLY A CA 1
ATOM 711 C C . GLY A 1 86 ? 17.691 -10.358 -8.175 1.00 95.75 86 GLY A C 1
ATOM 712 O O . GLY A 1 86 ? 16.919 -9.416 -8.007 1.00 95.75 86 GLY A O 1
ATOM 713 N N . ASP A 1 87 ? 18.870 -10.226 -8.779 1.00 95.50 87 ASP A N 1
ATOM 714 C CA . ASP A 1 87 ? 19.302 -8.977 -9.400 1.00 95.50 87 ASP A CA 1
ATOM 715 C C . ASP A 1 87 ? 18.655 -8.831 -10.792 1.00 95.50 87 ASP A C 1
ATOM 717 O O . ASP A 1 87 ? 18.844 -9.707 -11.645 1.00 95.50 87 ASP A O 1
ATOM 721 N N . PRO A 1 88 ? 17.890 -7.753 -11.060 1.00 96.50 88 PRO A N 1
ATOM 722 C CA . PRO A 1 88 ? 17.345 -7.496 -12.388 1.00 96.50 88 PRO A CA 1
ATOM 723 C C . PRO A 1 88 ? 18.424 -7.146 -13.422 1.00 96.50 88 PRO A C 1
ATOM 725 O O . PRO A 1 88 ? 18.121 -7.168 -14.612 1.00 96.50 88 PRO A O 1
ATOM 728 N N . MET A 1 89 ? 19.664 -6.853 -13.016 1.00 97.31 89 MET A N 1
ATOM 729 C CA . MET A 1 89 ? 20.780 -6.500 -13.899 1.00 97.31 89 MET A CA 1
ATOM 730 C C . MET A 1 89 ? 20.477 -5.260 -14.750 1.00 97.31 89 MET A C 1
ATOM 732 O O . MET A 1 89 ? 20.562 -5.296 -15.981 1.00 97.31 89 MET A O 1
ATOM 736 N N . PHE A 1 90 ? 20.072 -4.167 -14.096 1.00 97.25 90 PHE A N 1
ATOM 737 C CA . PHE A 1 90 ? 19.850 -2.891 -14.777 1.00 97.25 90 PHE A CA 1
ATOM 738 C C . PHE A 1 90 ? 21.137 -2.382 -15.440 1.00 97.25 90 PHE A C 1
ATOM 740 O O . PHE A 1 90 ? 22.214 -2.492 -14.857 1.00 97.25 90 PHE A O 1
ATOM 747 N N . LYS A 1 91 ? 21.022 -1.817 -16.647 1.00 97.25 91 LYS A N 1
ATOM 748 C CA . LYS A 1 91 ? 22.176 -1.402 -17.454 1.00 97.25 91 LYS A CA 1
ATOM 749 C C . LYS A 1 91 ? 22.884 -0.170 -16.902 1.00 97.25 91 LYS A C 1
ATOM 751 O O . LYS A 1 91 ? 24.095 -0.222 -16.714 1.00 97.25 91 LYS A O 1
ATOM 756 N N . ASP A 1 92 ? 22.149 0.917 -16.664 1.00 95.81 92 ASP A N 1
ATOM 757 C CA . ASP A 1 92 ? 22.732 2.159 -16.145 1.00 95.81 92 ASP A CA 1
ATOM 758 C C . ASP A 1 92 ? 21.723 3.004 -15.334 1.00 95.81 92 ASP A C 1
ATOM 760 O O . ASP A 1 92 ? 21.270 4.068 -15.775 1.00 95.81 92 ASP A O 1
ATOM 764 N N . PRO A 1 93 ? 21.375 2.574 -14.104 1.00 94.31 93 PRO A N 1
ATOM 765 C CA . PRO A 1 93 ? 20.502 3.343 -13.215 1.00 94.31 93 PRO A CA 1
ATOM 766 C C . PRO A 1 93 ? 21.007 4.75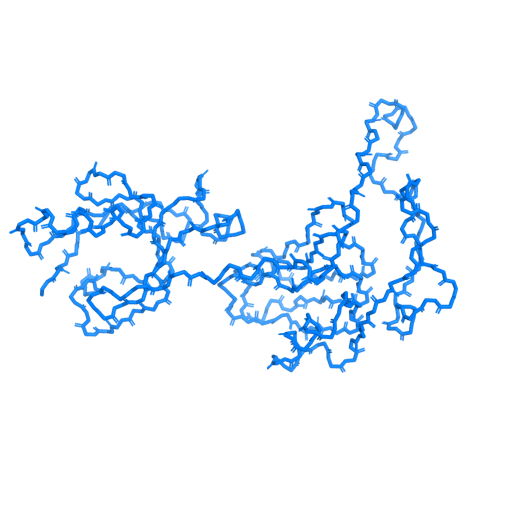7 -12.908 1.00 94.31 93 PRO A C 1
ATOM 768 O O . PRO A 1 93 ? 20.195 5.643 -12.634 1.00 94.31 93 PRO A O 1
ATOM 771 N N . ALA A 1 94 ? 22.328 4.981 -12.945 1.00 92.94 94 ALA A N 1
ATOM 772 C CA . ALA A 1 94 ? 22.929 6.284 -12.669 1.00 92.94 94 ALA A CA 1
ATOM 773 C C . ALA A 1 94 ? 22.580 7.316 -13.752 1.00 92.94 94 ALA A C 1
ATOM 775 O O . ALA A 1 94 ? 22.442 8.497 -13.444 1.00 92.94 94 ALA A O 1
ATOM 776 N N . SER A 1 95 ? 22.343 6.865 -14.984 1.00 92.88 95 SER A N 1
ATOM 777 C CA . SER A 1 95 ? 21.831 7.689 -16.087 1.00 92.88 95 SER A CA 1
ATOM 778 C C . SER A 1 95 ? 20.320 7.535 -16.306 1.00 92.88 95 SER A C 1
ATOM 780 O O . SER A 1 95 ? 19.809 7.930 -17.353 1.00 92.88 95 SER A O 1
ATOM 782 N N . LEU A 1 96 ? 19.591 6.985 -15.323 1.00 92.75 96 LEU A N 1
ATOM 783 C CA . LEU A 1 96 ? 18.152 6.684 -15.380 1.00 92.75 96 LEU A CA 1
ATOM 784 C C . LEU A 1 96 ? 17.751 5.619 -16.423 1.00 92.75 96 LEU A C 1
ATOM 786 O O . LEU A 1 96 ? 16.568 5.507 -16.760 1.00 92.75 96 LEU A O 1
ATOM 790 N N . ASP A 1 97 ? 18.694 4.798 -16.892 1.00 95.31 97 ASP A N 1
ATOM 791 C CA . ASP A 1 97 ? 18.408 3.634 -17.731 1.00 95.31 97 ASP A CA 1
ATOM 792 C C . ASP A 1 97 ? 18.199 2.386 -16.864 1.00 95.31 97 ASP A C 1
ATOM 794 O O . ASP A 1 9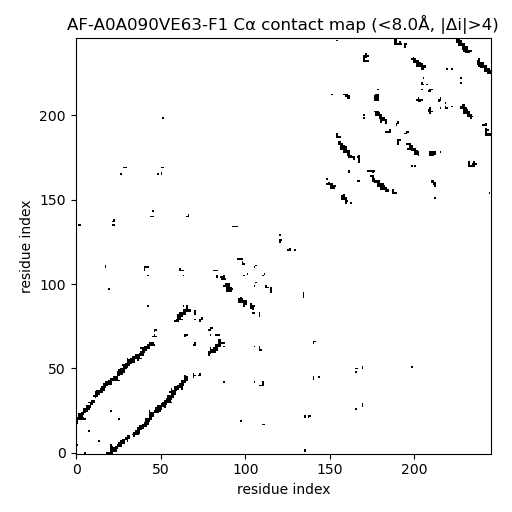7 ? 19.131 1.714 -16.417 1.00 95.31 97 ASP A O 1
ATOM 798 N N . PHE A 1 98 ? 16.925 2.070 -16.650 1.00 96.31 98 PHE A N 1
ATOM 799 C CA . PHE A 1 98 ? 16.476 0.879 -15.934 1.00 96.31 98 PHE A CA 1
ATOM 800 C C . PHE A 1 98 ? 16.119 -0.273 -16.881 1.00 96.31 98 PHE A C 1
ATOM 802 O O . PHE A 1 98 ? 15.441 -1.214 -16.471 1.00 96.31 98 PHE A O 1
ATOM 809 N N . SER A 1 99 ? 16.548 -0.240 -18.144 1.00 97.69 99 SER A N 1
ATOM 810 C CA . SER A 1 99 ? 16.512 -1.450 -18.963 1.00 97.69 99 SER A CA 1
ATOM 811 C C . SER A 1 99 ? 17.422 -2.521 -18.354 1.00 97.69 99 SER A C 1
ATOM 813 O O . SER A 1 99 ? 18.409 -2.218 -17.683 1.00 97.69 99 SER A O 1
ATOM 815 N N . VAL A 1 100 ? 17.080 -3.790 -18.556 1.00 98.44 100 VAL A N 1
ATOM 816 C CA . VAL A 1 100 ? 17.849 -4.928 -18.046 1.00 98.44 100 VAL A CA 1
ATOM 817 C C . VAL A 1 100 ? 18.801 -5.481 -19.107 1.00 98.44 100 VAL A C 1
ATOM 819 O O . VAL A 1 100 ? 18.535 -5.386 -20.312 1.00 98.44 100 VAL A O 1
ATOM 822 N N . ALA A 1 101 ? 19.918 -6.063 -18.675 1.00 98.44 101 ALA A N 1
ATOM 823 C CA . ALA A 1 101 ? 20.856 -6.767 -19.547 1.00 98.44 101 ALA A CA 1
ATOM 824 C C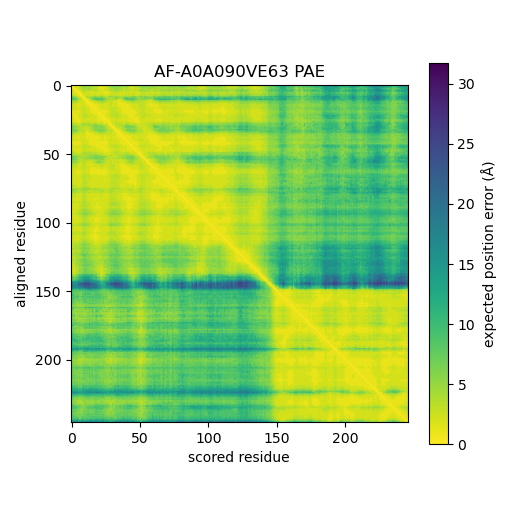 . ALA A 1 101 ? 20.193 -7.959 -20.270 1.00 98.44 101 ALA A C 1
ATOM 826 O O . ALA A 1 101 ? 19.216 -8.530 -19.789 1.00 98.44 101 ALA A O 1
ATOM 827 N N . GLU A 1 102 ? 20.738 -8.369 -21.419 1.00 97.44 102 GLU A N 1
ATOM 828 C CA . GLU A 1 102 ? 20.171 -9.455 -22.245 1.00 97.44 102 GLU A CA 1
ATOM 829 C C . GLU A 1 102 ? 20.148 -10.817 -21.537 1.00 97.44 102 GLU A C 1
ATOM 831 O O . GLU A 1 102 ? 19.310 -11.664 -21.835 1.00 97.44 102 GLU A O 1
ATOM 836 N N . ASN A 1 103 ? 21.047 -11.026 -20.576 1.00 97.62 103 ASN A N 1
ATOM 837 C CA . ASN A 1 103 ? 21.110 -12.226 -19.745 1.00 97.62 103 ASN A CA 1
ATOM 838 C C . ASN A 1 103 ? 20.363 -12.080 -18.408 1.00 97.62 103 ASN A C 1
ATOM 840 O O . ASN A 1 103 ? 20.482 -12.961 -17.552 1.00 97.62 103 ASN A O 1
ATOM 844 N N . SER A 1 104 ? 19.598 -11.000 -18.222 1.00 98.44 104 SER A N 1
ATOM 845 C CA . SER A 1 104 ? 18.848 -10.763 -16.993 1.00 98.44 104 SER A CA 1
ATOM 846 C C . SER A 1 104 ? 17.838 -11.884 -16.722 1.00 98.44 104 SER A C 1
ATOM 848 O O . SER A 1 104 ? 17.073 -12.268 -17.616 1.00 98.44 104 SER A O 1
ATOM 850 N N . PRO A 1 105 ? 17.757 -12.391 -15.479 1.00 97.81 105 PRO A N 1
ATOM 851 C CA . PRO A 1 105 ? 16.738 -13.363 -15.096 1.00 97.81 105 PRO A CA 1
ATOM 852 C C . PRO A 1 105 ? 15.312 -12.798 -15.185 1.00 97.81 105 PRO A C 1
ATOM 854 O O . PRO A 1 105 ? 14.382 -13.574 -15.397 1.00 97.81 105 PRO A O 1
ATOM 857 N N . ALA A 1 106 ? 15.125 -11.474 -15.107 1.00 98.06 106 ALA A N 1
ATOM 858 C CA . ALA A 1 106 ? 13.810 -10.848 -15.250 1.00 98.06 106 ALA A CA 1
ATOM 859 C C . ALA A 1 106 ? 13.183 -11.123 -16.629 1.00 98.06 106 ALA A C 1
ATOM 861 O O . ALA A 1 106 ? 11.971 -11.287 -16.746 1.00 98.06 106 ALA A O 1
ATOM 862 N N . LEU A 1 107 ? 13.992 -11.274 -17.680 1.00 98.44 107 LEU A N 1
ATOM 863 C CA . LEU A 1 107 ? 13.481 -11.601 -19.014 1.00 98.44 107 LEU A CA 1
ATOM 864 C C . LEU A 1 107 ? 12.836 -13.000 -19.065 1.00 98.44 107 LEU A C 1
ATOM 866 O O . LEU A 1 107 ? 11.917 -13.227 -19.849 1.00 98.44 107 LEU A O 1
ATOM 870 N N . LYS A 1 108 ? 13.258 -13.935 -18.198 1.00 97.75 108 LYS A N 1
ATOM 871 C CA . LYS A 1 108 ? 12.713 -15.306 -18.144 1.00 97.75 108 LYS A CA 1
ATOM 872 C C . LYS A 1 108 ? 11.287 -15.357 -17.604 1.00 97.75 108 LYS A C 1
ATOM 874 O O . LYS A 1 108 ? 10.540 -16.253 -17.983 1.00 97.75 108 LYS A O 1
ATOM 879 N N . ILE A 1 109 ? 10.906 -14.391 -16.764 1.00 97.38 109 ILE A N 1
ATOM 880 C CA . ILE A 1 109 ? 9.520 -14.232 -16.304 1.00 97.38 109 ILE A CA 1
ATOM 881 C C . ILE A 1 109 ? 8.671 -13.435 -17.299 1.00 97.38 109 ILE A C 1
ATOM 883 O O . ILE A 1 109 ? 7.548 -13.079 -16.984 1.00 97.38 109 ILE A O 1
ATOM 887 N N . GLY A 1 110 ? 9.168 -13.137 -18.504 1.00 98.06 110 GLY A N 1
ATOM 888 C CA . GLY A 1 110 ? 8.400 -12.456 -19.549 1.00 98.06 110 GLY A CA 1
ATOM 889 C C . GLY A 1 110 ? 8.429 -10.927 -19.492 1.00 98.06 110 GLY A C 1
ATOM 890 O O . GLY A 1 110 ? 7.744 -10.296 -20.298 1.00 98.06 110 GLY A O 1
ATOM 891 N N . PHE A 1 111 ? 9.230 -10.324 -18.601 1.00 98.62 111 PHE A N 1
ATOM 892 C CA . PHE A 1 111 ? 9.517 -8.887 -18.647 1.00 98.62 111 PHE A CA 1
ATOM 893 C C . PHE A 1 111 ? 10.200 -8.540 -19.974 1.00 98.62 111 PHE A C 1
ATOM 895 O O . PHE A 1 111 ? 11.023 -9.298 -20.493 1.00 98.62 111 PHE A O 1
ATOM 902 N N . LYS A 1 112 ? 9.873 -7.374 -20.522 1.00 98.38 112 LYS A N 1
ATOM 903 C CA . LYS A 1 112 ? 10.414 -6.859 -21.776 1.00 98.38 112 LYS A CA 1
ATOM 904 C C . LYS A 1 112 ? 10.954 -5.461 -21.551 1.00 98.38 112 LYS A C 1
ATOM 906 O O . LYS A 1 112 ? 10.247 -4.580 -21.065 1.00 98.38 112 LYS A O 1
ATOM 911 N N . ASN A 1 113 ? 12.187 -5.234 -21.989 1.00 98.12 113 ASN A N 1
ATOM 912 C CA . ASN A 1 113 ? 12.716 -3.880 -22.071 1.00 98.12 113 ASN A CA 1
ATOM 913 C C . ASN A 1 113 ? 11.803 -2.997 -22.928 1.00 98.12 113 ASN A C 1
ATOM 915 O O . ASN A 1 113 ? 11.282 -3.428 -23.958 1.00 98.12 113 ASN A O 1
ATOM 919 N N . PHE A 1 114 ? 11.642 -1.752 -22.497 1.00 96.50 114 PHE A N 1
ATOM 920 C CA . PHE A 1 114 ? 10.895 -0.715 -23.196 1.00 96.50 114 PHE A CA 1
ATOM 921 C C . PHE A 1 114 ? 11.741 0.564 -23.280 1.00 96.50 114 PHE A C 1
ATOM 923 O O . PHE A 1 114 ? 12.689 0.712 -22.504 1.00 96.50 114 PHE A O 1
ATOM 930 N N . PRO A 1 115 ? 11.443 1.482 -24.218 1.00 95.44 115 PRO A N 1
ATOM 931 C CA . PRO A 1 115 ? 12.209 2.715 -24.364 1.00 95.44 115 PRO A CA 1
ATOM 932 C C . PRO A 1 115 ? 12.181 3.561 -23.082 1.00 95.44 115 PRO A C 1
ATOM 934 O O . PRO A 1 115 ? 11.109 3.930 -22.596 1.00 95.44 115 PRO A O 1
ATOM 937 N N . MET A 1 116 ? 13.361 3.889 -22.549 1.00 92.94 116 MET A N 1
ATOM 938 C CA . MET A 1 116 ? 13.517 4.648 -21.298 1.00 92.94 116 MET A CA 1
ATOM 939 C C . MET A 1 116 ? 13.329 6.168 -21.458 1.00 92.94 116 MET A C 1
ATOM 941 O O . MET A 1 116 ? 13.503 6.932 -20.513 1.00 92.94 116 MET A O 1
ATOM 945 N N . ASP A 1 117 ? 12.939 6.613 -22.651 1.00 89.94 117 ASP A N 1
ATOM 946 C CA . ASP A 1 117 ? 12.795 8.013 -23.052 1.00 89.94 117 ASP A CA 1
ATOM 947 C C . ASP A 1 117 ? 11.393 8.367 -23.593 1.00 89.94 117 ASP A C 1
ATOM 949 O O . ASP A 1 117 ? 11.137 9.534 -23.925 1.00 89.94 117 ASP A O 1
ATOM 953 N N . GLN A 1 118 ? 10.476 7.388 -23.641 1.00 90.31 118 GLN A N 1
ATOM 954 C CA . GLN A 1 118 ? 9.119 7.510 -24.197 1.00 90.31 118 GLN A CA 1
ATOM 955 C C . GLN A 1 118 ? 8.006 7.536 -23.134 1.00 90.31 118 GLN A C 1
ATOM 957 O O . GLN A 1 118 ? 6.897 7.060 -23.365 1.00 90.31 118 GLN A O 1
ATOM 962 N N . PHE A 1 119 ? 8.239 8.153 -21.980 1.00 88.69 119 PHE A N 1
ATOM 963 C CA . PHE A 1 119 ? 7.203 8.393 -20.967 1.00 88.69 119 PHE A CA 1
ATOM 964 C C . PHE A 1 119 ? 7.325 9.794 -20.355 1.00 88.69 119 PHE A C 1
ATOM 966 O O . PHE A 1 119 ? 8.336 10.476 -20.512 1.00 88.69 119 PHE A O 1
ATOM 973 N N . GLY A 1 120 ? 6.274 10.242 -19.662 1.00 89.12 120 GLY A N 1
ATOM 974 C CA . GLY A 1 120 ? 6.193 11.602 -19.126 1.00 89.12 120 GLY A CA 1
ATOM 975 C C . GLY A 1 120 ? 5.863 12.637 -20.207 1.00 89.12 120 GLY A C 1
ATOM 976 O O . GLY A 1 120 ? 5.014 12.402 -21.065 1.00 89.12 120 GLY A O 1
ATOM 977 N N . VAL A 1 121 ? 6.507 13.805 -20.153 1.00 92.44 121 VAL A N 1
ATOM 978 C CA . VAL A 1 121 ? 6.268 14.900 -21.105 1.00 92.44 121 VAL A CA 1
ATOM 979 C C . VAL A 1 121 ? 6.950 14.593 -22.439 1.00 92.44 121 VAL A C 1
ATOM 981 O O . VAL A 1 121 ? 8.175 14.619 -22.543 1.00 92.44 121 VAL A O 1
ATOM 984 N N . GLN A 1 122 ? 6.150 14.321 -23.471 1.00 92.75 122 GLN A N 1
ATOM 985 C CA . GLN A 1 122 ? 6.651 13.965 -24.805 1.00 92.75 122 GLN A CA 1
ATOM 986 C C . GLN A 1 122 ? 6.682 15.137 -25.796 1.00 92.75 122 GLN A C 1
ATOM 988 O O . GLN A 1 122 ? 7.427 15.094 -26.771 1.00 92.75 122 GLN A O 1
ATOM 993 N N . ASN A 1 123 ? 5.904 16.199 -25.562 1.00 95.31 123 ASN A N 1
ATOM 994 C CA . ASN A 1 123 ? 5.944 17.387 -26.413 1.00 95.31 123 ASN A CA 1
ATOM 995 C C . ASN A 1 123 ? 7.325 18.057 -26.317 1.00 95.31 123 ASN A C 1
ATOM 997 O O . ASN A 1 123 ? 7.776 18.349 -25.214 1.00 95.31 123 ASN A O 1
ATOM 1001 N N . ALA A 1 124 ? 7.974 18.319 -27.455 1.00 94.19 124 ALA A N 1
ATOM 1002 C CA . ALA A 1 124 ? 9.366 18.768 -27.499 1.00 94.19 124 ALA A CA 1
ATOM 1003 C C . ALA A 1 124 ? 9.620 20.079 -26.737 1.00 94.19 124 ALA A C 1
ATOM 1005 O O . ALA A 1 124 ? 10.602 20.174 -26.003 1.00 94.19 124 ALA A O 1
ATOM 1006 N N . GLU A 1 125 ? 8.732 21.069 -26.866 1.00 96.12 125 GLU A N 1
ATOM 1007 C CA . GLU A 1 125 ? 8.884 22.352 -26.170 1.00 96.12 125 GLU A CA 1
ATOM 1008 C C . GLU A 1 125 ? 8.669 22.192 -24.664 1.00 96.12 125 GLU A C 1
ATOM 1010 O O . GLU A 1 125 ? 9.476 22.660 -23.862 1.00 96.12 125 GLU A O 1
ATOM 1015 N N . LEU A 1 126 ? 7.647 21.433 -24.262 1.00 96.12 126 LEU A N 1
ATOM 1016 C CA . LEU A 1 126 ? 7.399 21.162 -22.845 1.00 96.12 126 LEU A CA 1
ATOM 1017 C C . LEU A 1 126 ? 8.487 20.273 -22.223 1.00 96.12 126 LEU A C 1
ATOM 1019 O O . LEU A 1 126 ? 8.799 20.433 -21.047 1.00 96.12 126 LEU A O 1
ATOM 1023 N N . LYS A 1 127 ? 9.101 19.367 -22.995 1.00 92.75 127 LYS A N 1
ATOM 1024 C CA . LYS A 1 127 ? 10.183 18.487 -22.530 1.00 92.75 127 LYS A CA 1
ATOM 1025 C C . LYS A 1 127 ? 11.443 19.284 -22.185 1.00 92.75 127 LYS A C 1
ATOM 1027 O O . LYS A 1 127 ? 12.108 18.939 -21.218 1.00 92.75 127 LYS A O 1
ATOM 1032 N N . LYS A 1 128 ? 11.725 20.385 -22.897 1.00 92.88 128 LYS A N 1
ATOM 1033 C CA . LYS A 1 128 ? 12.819 21.323 -22.560 1.00 92.88 128 LYS A CA 1
ATOM 1034 C C . LYS A 1 128 ? 12.588 22.049 -21.230 1.00 92.88 128 LYS A C 1
ATOM 1036 O O . LYS A 1 128 ? 13.546 22.418 -20.563 1.00 92.88 128 LYS A O 1
ATOM 1041 N N . MET A 1 129 ? 11.325 22.281 -20.867 1.00 94.81 129 MET A N 1
ATOM 1042 C CA . MET A 1 129 ? 10.938 22.944 -19.615 1.00 94.81 129 MET A CA 1
ATOM 1043 C C . MET A 1 129 ? 10.758 21.960 -18.452 1.00 94.81 129 MET A C 1
ATOM 1045 O O . MET A 1 129 ? 10.753 22.365 -17.288 1.00 94.81 129 MET A O 1
ATOM 1049 N N . ALA A 1 130 ? 10.556 20.677 -18.755 1.00 93.50 130 ALA A N 1
ATOM 1050 C CA . ALA A 1 130 ? 10.322 19.645 -17.764 1.00 93.50 130 ALA A CA 1
ATOM 1051 C C . ALA A 1 130 ? 11.584 19.402 -16.929 1.00 93.50 130 ALA A C 1
ATOM 1053 O O . ALA A 1 130 ? 12.694 19.301 -17.445 1.00 93.50 130 ALA A O 1
ATOM 1054 N N . LYS A 1 131 ? 11.403 19.275 -15.614 1.00 92.44 131 LYS A N 1
ATOM 1055 C CA . LYS A 1 131 ? 12.492 18.903 -14.710 1.00 92.44 131 LYS A CA 1
ATOM 1056 C C . LYS A 1 131 ? 12.859 17.435 -14.918 1.00 92.44 131 LYS A C 1
ATOM 1058 O O . LYS A 1 131 ? 11.973 16.582 -14.989 1.00 92.44 131 LYS A O 1
ATOM 1063 N N . THR A 1 132 ? 14.154 17.144 -14.937 1.00 86.69 132 THR A N 1
ATOM 1064 C CA . THR A 1 132 ? 14.662 15.771 -14.853 1.00 86.69 132 THR A CA 1
ATOM 1065 C C . THR A 1 132 ? 14.409 15.226 -13.444 1.00 86.69 132 THR A C 1
ATOM 1067 O O . THR A 1 132 ? 14.626 15.958 -12.474 1.00 86.69 132 THR A O 1
ATOM 1070 N N . PRO A 1 133 ? 13.933 13.978 -13.296 1.00 88.62 133 PRO A N 1
ATOM 1071 C CA . PRO A 1 133 ? 13.775 13.377 -11.981 1.00 88.62 133 PRO A CA 1
ATOM 1072 C C . PRO A 1 133 ? 15.135 13.148 -11.315 1.00 88.62 133 PRO A C 1
ATOM 1074 O O . PRO A 1 133 ? 16.147 12.932 -11.980 1.00 88.62 133 PRO A O 1
ATOM 1077 N N . GLU A 1 134 ? 15.142 13.162 -9.987 1.00 91.62 134 GLU A N 1
ATOM 1078 C CA . GLU A 1 134 ? 16.325 12.808 -9.210 1.00 91.62 134 GLU A CA 1
ATOM 1079 C C . GLU A 1 134 ? 16.664 11.324 -9.391 1.00 91.62 134 GLU A C 1
ATOM 1081 O O . GLU A 1 134 ? 15.780 10.460 -9.405 1.00 91.62 134 GLU A O 1
ATOM 1086 N N . ILE A 1 135 ? 17.960 11.032 -9.503 1.00 91.44 135 ILE A N 1
ATOM 1087 C CA . ILE A 1 135 ? 18.463 9.662 -9.578 1.00 91.44 135 ILE A CA 1
ATOM 1088 C C . ILE A 1 135 ? 18.216 8.990 -8.221 1.00 91.44 135 ILE A C 1
ATOM 1090 O O . ILE A 1 135 ? 18.690 9.488 -7.195 1.00 91.44 135 ILE A O 1
ATOM 1094 N N . PRO A 1 136 ? 17.473 7.873 -8.169 1.00 90.44 136 PRO A N 1
ATOM 1095 C CA . PRO A 1 136 ? 17.225 7.193 -6.911 1.00 90.44 136 PRO A CA 1
ATOM 1096 C C . PRO A 1 136 ? 18.506 6.521 -6.413 1.00 90.44 136 PRO A C 1
ATOM 1098 O O . PRO A 1 136 ? 19.182 5.807 -7.151 1.00 90.44 136 PRO A O 1
ATOM 1101 N N . VAL A 1 137 ? 18.798 6.675 -5.122 1.00 90.75 137 VAL A N 1
ATOM 1102 C CA . VAL A 1 137 ? 19.792 5.831 -4.451 1.00 90.75 137 VAL A CA 1
ATOM 1103 C C . VAL A 1 137 ? 19.232 4.415 -4.382 1.00 90.75 137 VAL A C 1
ATOM 1105 O O . VAL A 1 137 ? 18.197 4.197 -3.748 1.00 90.75 137 VAL A O 1
ATOM 1108 N N . MET A 1 138 ? 19.885 3.462 -5.042 1.00 86.81 138 MET A N 1
ATOM 1109 C CA . MET A 1 138 ? 19.474 2.059 -5.020 1.00 86.81 138 MET A CA 1
ATOM 1110 C C . MET A 1 138 ? 19.636 1.510 -3.603 1.00 86.81 138 MET A C 1
ATOM 1112 O O . MET A 1 138 ? 20.730 1.546 -3.042 1.00 86.81 138 MET A O 1
ATOM 1116 N N . ARG A 1 139 ? 18.535 1.053 -3.002 1.00 83.12 139 ARG A N 1
ATOM 1117 C CA . ARG A 1 139 ? 18.560 0.472 -1.657 1.00 83.12 139 ARG A CA 1
ATOM 1118 C C . ARG A 1 139 ? 18.815 -1.021 -1.736 1.00 83.12 139 ARG A C 1
ATOM 1120 O O . ARG A 1 139 ? 18.272 -1.688 -2.613 1.00 83.12 139 ARG A O 1
ATOM 1127 N N . ASP A 1 140 ? 19.582 -1.529 -0.777 1.00 79.62 140 ASP A N 1
ATOM 1128 C CA . ASP A 1 140 ? 19.714 -2.965 -0.576 1.00 79.62 140 ASP A CA 1
ATOM 1129 C C . ASP A 1 140 ? 18.359 -3.530 -0.110 1.00 79.62 140 ASP A C 1
ATOM 1131 O O . ASP A 1 140 ? 17.816 -3.073 0.902 1.00 79.62 140 ASP A O 1
ATOM 1135 N N . PRO A 1 141 ? 17.773 -4.497 -0.829 1.00 70.44 141 PRO A N 1
ATOM 1136 C CA . PRO A 1 141 ? 16.516 -5.106 -0.420 1.00 70.44 141 PRO A CA 1
ATOM 1137 C C . PRO A 1 141 ? 16.566 -5.860 0.915 1.00 70.44 141 PRO A C 1
ATOM 1139 O O . PRO A 1 141 ? 15.513 -6.118 1.494 1.00 70.44 141 PRO A O 1
ATOM 1142 N N . SER A 1 142 ? 17.752 -6.232 1.406 1.00 68.69 142 SER A N 1
ATOM 1143 C CA . SER A 1 142 ? 17.931 -6.869 2.719 1.00 68.69 142 SER A CA 1
ATOM 1144 C C . SER A 1 142 ? 17.742 -5.901 3.898 1.00 68.69 142 SER A C 1
ATOM 1146 O O . SER A 1 142 ? 17.486 -6.339 5.020 1.00 68.69 142 SER A O 1
ATOM 1148 N N . GLU A 1 143 ? 17.767 -4.591 3.634 1.00 66.75 143 GLU A N 1
ATOM 1149 C CA . GLU A 1 143 ? 17.570 -3.514 4.614 1.00 66.75 143 GLU A CA 1
ATOM 1150 C C . GLU A 1 143 ? 16.079 -3.166 4.842 1.00 66.75 143 GLU A C 1
ATOM 1152 O O . GLU A 1 143 ? 15.747 -2.107 5.383 1.00 66.75 143 GLU A O 1
ATOM 1157 N N . GLU A 1 144 ? 15.131 -4.020 4.426 1.00 63.84 144 GLU A N 1
ATOM 1158 C CA . GLU A 1 144 ? 13.708 -3.811 4.725 1.00 63.84 144 GLU A CA 1
ATOM 1159 C C . GLU A 1 144 ? 13.501 -3.726 6.257 1.00 63.84 144 GLU A C 1
ATOM 1161 O O . GLU A 1 144 ? 13.816 -4.651 7.007 1.00 63.84 144 GLU A O 1
ATOM 1166 N N . ASN A 1 145 ? 13.010 -2.570 6.733 1.00 55.53 145 ASN A N 1
ATOM 1167 C CA . ASN A 1 145 ? 12.917 -2.219 8.155 1.00 55.53 145 ASN A CA 1
ATOM 1168 C C . ASN A 1 145 ? 12.197 -3.305 8.977 1.00 55.53 145 ASN A C 1
ATOM 1170 O O . ASN A 1 145 ? 10.969 -3.375 8.998 1.00 55.53 145 ASN A O 1
ATOM 1174 N N . LYS A 1 146 ? 12.961 -4.079 9.756 1.00 52.94 146 LYS A N 1
ATOM 1175 C CA . LYS A 1 146 ? 12.490 -5.097 10.719 1.00 52.94 146 LYS A CA 1
ATOM 1176 C C . LYS A 1 146 ? 11.827 -4.503 11.970 1.00 52.94 146 LYS A C 1
ATOM 1178 O O . LYS A 1 146 ? 11.886 -5.088 13.053 1.00 52.94 146 LYS A O 1
ATOM 1183 N N . LYS A 1 147 ? 11.237 -3.310 11.878 1.00 56.94 147 LYS A N 1
ATOM 1184 C CA . LYS A 1 147 ? 10.592 -2.677 13.030 1.00 56.94 147 LYS A CA 1
ATOM 1185 C C . LYS A 1 147 ? 9.216 -3.313 13.201 1.00 56.94 147 LYS A C 1
ATOM 1187 O O . LYS A 1 147 ? 8.279 -2.981 12.486 1.00 56.94 147 LYS A O 1
ATOM 1192 N N . GLY A 1 148 ? 9.125 -4.281 14.110 1.00 60.66 148 GLY A N 1
ATOM 1193 C CA . GLY A 1 148 ? 7.858 -4.919 14.446 1.00 60.66 148 GLY A CA 1
ATOM 1194 C C . GLY A 1 148 ? 6.845 -3.880 14.925 1.00 60.66 148 GLY A C 1
ATOM 1195 O O . GLY A 1 148 ? 7.131 -3.100 15.832 1.00 60.66 148 GLY A O 1
ATOM 1196 N N . THR A 1 149 ? 5.667 -3.876 14.311 1.00 76.00 149 THR A N 1
ATOM 1197 C CA . THR A 1 149 ? 4.532 -3.057 14.737 1.00 76.00 149 THR A CA 1
ATOM 1198 C C . THR A 1 149 ? 4.043 -3.514 16.111 1.00 76.00 149 THR A C 1
ATOM 1200 O O . THR A 1 149 ? 3.743 -4.695 16.312 1.00 76.00 149 THR A O 1
ATOM 1203 N N . LEU A 1 150 ? 3.905 -2.580 17.053 1.00 87.69 150 LEU A N 1
ATOM 1204 C CA . LEU A 1 150 ? 3.371 -2.879 18.380 1.00 87.69 150 LEU A CA 1
ATOM 1205 C C . LEU A 1 150 ? 1.839 -2.985 18.329 1.00 87.69 150 LEU A C 1
ATOM 1207 O O . LEU A 1 150 ? 1.143 -1.996 18.097 1.00 87.69 150 LEU A O 1
ATOM 1211 N N . VAL A 1 151 ? 1.318 -4.184 18.597 1.00 93.44 151 VAL A N 1
ATOM 1212 C CA . VAL A 1 151 ? -0.120 -4.438 18.764 1.00 93.44 151 VAL A CA 1
ATOM 1213 C C . VAL A 1 151 ? -0.435 -4.598 20.248 1.00 93.44 151 VAL A C 1
ATOM 1215 O O . VAL A 1 151 ? 0.233 -5.347 20.958 1.00 93.44 151 VAL A O 1
ATOM 1218 N N . VAL A 1 152 ? -1.460 -3.892 20.718 1.00 94.94 152 VAL A N 1
ATOM 1219 C CA . VAL A 1 152 ? -1.874 -3.846 22.126 1.00 94.94 152 VAL A CA 1
ATOM 1220 C C . VAL A 1 152 ? -3.351 -4.187 22.266 1.00 94.94 152 VAL A C 1
ATOM 1222 O O . VAL A 1 152 ? -4.173 -3.792 21.441 1.00 94.94 152 VAL A O 1
ATOM 1225 N N . ALA A 1 153 ? -3.700 -4.910 23.329 1.00 96.56 153 ALA A N 1
ATOM 1226 C CA . ALA A 1 153 ? -5.077 -5.303 23.591 1.00 96.56 153 ALA A CA 1
ATOM 1227 C C . ALA A 1 153 ? -5.819 -4.244 24.424 1.00 96.56 153 ALA A C 1
ATOM 1229 O O . ALA A 1 153 ? -5.329 -3.816 25.469 1.00 96.56 153 ALA A O 1
ATOM 1230 N N . TRP A 1 154 ? -7.038 -3.880 24.025 1.00 96.75 154 TRP A N 1
ATOM 1231 C CA . TRP A 1 154 ? -7.947 -3.050 24.825 1.00 96.75 154 TRP A CA 1
ATOM 1232 C C . TRP A 1 154 ? -9.376 -3.578 24.728 1.00 96.75 154 TRP A C 1
ATOM 1234 O O . TRP A 1 154 ? -9.929 -3.720 23.637 1.00 96.75 154 TRP A O 1
ATOM 1244 N N . LEU A 1 155 ? -9.970 -3.923 25.877 1.00 95.88 155 LEU A N 1
ATOM 1245 C CA . LEU A 1 155 ? -11.287 -4.576 25.957 1.00 95.88 155 LEU A CA 1
ATOM 1246 C C . LEU A 1 155 ? -11.397 -5.811 25.039 1.00 95.88 155 LEU A C 1
ATOM 1248 O O . LEU A 1 155 ? -12.444 -6.055 24.434 1.00 95.88 155 LEU A O 1
ATOM 1252 N N . ARG A 1 156 ? -10.292 -6.571 24.948 1.00 95.12 156 ARG A N 1
ATOM 1253 C CA . ARG A 1 156 ? -10.077 -7.741 24.070 1.00 95.12 156 ARG A CA 1
ATOM 1254 C C . ARG A 1 156 ? -10.142 -7.453 22.562 1.00 95.12 156 ARG A C 1
ATOM 1256 O O . ARG A 1 156 ? -10.307 -8.378 21.774 1.00 95.12 156 ARG A O 1
ATOM 1263 N N . ASN A 1 157 ? -10.003 -6.194 22.164 1.00 97.25 157 ASN A N 1
ATOM 1264 C CA . ASN A 1 157 ? -9.772 -5.787 20.780 1.00 97.25 157 ASN A CA 1
ATOM 1265 C C . ASN A 1 157 ? -8.272 -5.560 20.554 1.00 97.25 157 ASN A C 1
ATOM 1267 O O . ASN A 1 157 ? -7.578 -5.178 21.496 1.00 97.25 157 ASN A O 1
ATOM 1271 N N . ASP A 1 158 ? -7.807 -5.725 19.316 1.00 97.69 158 ASP A N 1
ATOM 1272 C CA . ASP A 1 158 ? -6.407 -5.496 18.936 1.00 97.69 158 ASP A CA 1
ATOM 1273 C C . ASP A 1 158 ? -6.260 -4.098 18.329 1.00 97.69 158 ASP A C 1
ATOM 1275 O O . ASP A 1 158 ? -6.899 -3.782 17.318 1.00 97.69 158 ASP A O 1
ATOM 1279 N N . LEU A 1 159 ? -5.422 -3.267 18.945 1.00 97.44 159 LEU A N 1
ATOM 1280 C CA . LEU A 1 159 ? -5.166 -1.885 18.554 1.00 97.44 159 LEU A CA 1
ATOM 1281 C C . LEU A 1 159 ? -3.707 -1.728 18.132 1.00 97.44 159 LEU A C 1
ATOM 1283 O O . LEU A 1 159 ? -2.817 -2.375 18.685 1.00 97.44 159 LEU A O 1
ATOM 1287 N N . LYS A 1 160 ? -3.453 -0.814 17.198 1.00 96.75 160 LYS A N 1
ATOM 1288 C CA . LYS A 1 160 ? -2.099 -0.347 16.888 1.00 96.75 160 LYS A CA 1
ATOM 1289 C C . LYS A 1 160 ? -2.084 1.122 16.502 1.00 96.75 160 LYS A C 1
ATOM 1291 O O . LYS A 1 160 ? -3.097 1.646 16.045 1.00 96.75 160 LYS A O 1
ATOM 1296 N N . SER A 1 161 ? -0.936 1.772 16.646 1.00 96.81 161 SER A N 1
ATOM 1297 C CA . SER A 1 161 ? -0.747 3.110 16.085 1.00 96.81 161 SER A CA 1
ATOM 1298 C C . SER A 1 161 ? -0.700 3.032 14.558 1.00 96.81 161 SER A C 1
ATOM 1300 O O . SER A 1 161 ? -0.313 2.008 13.991 1.00 96.81 161 SER A O 1
ATOM 1302 N N . VAL A 1 162 ? -1.075 4.121 13.896 1.00 94.88 162 VAL A N 1
ATOM 1303 C CA . VAL A 1 162 ? -0.678 4.360 12.504 1.00 94.88 162 VAL A CA 1
ATOM 1304 C C . VAL A 1 162 ? 0.832 4.613 12.497 1.00 94.88 162 VAL A C 1
ATOM 1306 O O . VAL A 1 162 ? 1.320 5.418 13.289 1.00 94.88 162 VAL A O 1
ATOM 1309 N N . GLU A 1 163 ? 1.580 3.905 11.653 1.00 89.56 163 GLU A N 1
ATOM 1310 C CA . GLU A 1 163 ? 3.053 3.955 11.640 1.00 89.56 163 GLU A CA 1
ATOM 1311 C C . GLU A 1 163 ? 3.618 4.311 10.256 1.00 89.56 163 GLU A C 1
ATOM 1313 O O . GLU A 1 163 ? 4.829 4.474 10.109 1.00 89.56 163 GLU A O 1
ATOM 1318 N N . SER A 1 164 ? 2.762 4.436 9.234 1.00 87.75 164 SER A N 1
ATOM 1319 C CA . SER A 1 164 ? 3.199 4.602 7.847 1.00 87.75 164 SER A CA 1
ATOM 1320 C C . SER A 1 164 ? 2.276 5.481 6.992 1.00 87.75 164 SER A C 1
ATOM 1322 O O . SER A 1 164 ? 1.062 5.558 7.201 1.00 87.75 164 SER A O 1
ATOM 1324 N N . GLU A 1 165 ? 2.845 6.104 5.956 1.00 86.19 165 GLU A N 1
ATOM 1325 C CA . GLU A 1 165 ? 2.088 6.833 4.925 1.00 86.19 165 GLU A CA 1
ATOM 1326 C C . GLU A 1 165 ? 1.172 5.898 4.111 1.00 86.19 165 GLU A C 1
ATOM 1328 O O . GLU A 1 165 ? 0.139 6.306 3.568 1.00 86.19 165 GLU A O 1
ATOM 1333 N N . GLN A 1 166 ? 1.536 4.616 4.023 1.00 84.44 166 GLN A N 1
ATOM 1334 C CA . GLN A 1 166 ? 0.741 3.577 3.374 1.00 84.44 166 GLN A CA 1
ATOM 1335 C C . GLN A 1 166 ? -0.593 3.395 4.101 1.00 84.44 166 GLN A C 1
ATOM 1337 O O . GLN A 1 166 ? -1.652 3.417 3.467 1.00 84.44 166 GLN A O 1
ATOM 1342 N N . GLU A 1 167 ? -0.547 3.303 5.428 1.00 90.25 167 GLU A N 1
ATOM 1343 C CA . GLU A 1 167 ? -1.732 3.224 6.278 1.00 90.25 167 GLU A CA 1
ATOM 1344 C C . GLU A 1 167 ? -2.526 4.518 6.264 1.00 90.25 167 GLU A C 1
ATOM 1346 O O . GLU A 1 167 ? -3.738 4.468 6.066 1.00 90.25 167 GLU A O 1
ATOM 1351 N N . GLN A 1 168 ? -1.861 5.672 6.379 1.00 92.00 168 GLN A N 1
ATOM 1352 C CA . GLN A 1 168 ? -2.521 6.969 6.232 1.00 92.00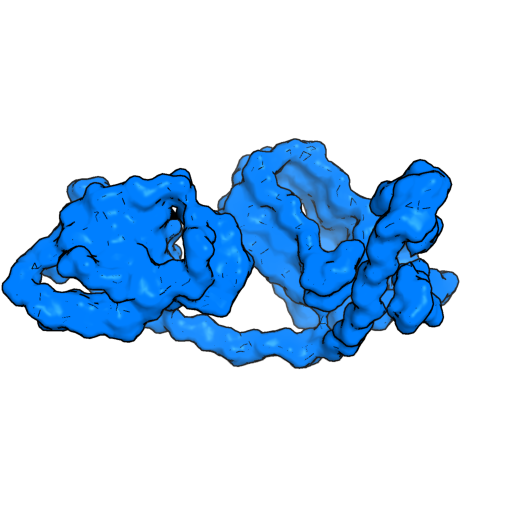 168 GLN A CA 1
ATOM 1353 C C . GLN A 1 168 ? -3.395 6.992 4.972 1.00 92.00 168 GLN A C 1
ATOM 1355 O O . GLN A 1 168 ? -4.595 7.269 5.029 1.00 92.00 168 GLN A O 1
ATOM 1360 N N . SER A 1 169 ? -2.802 6.623 3.836 1.00 88.25 169 SER A N 1
ATOM 1361 C CA . SER A 1 169 ? -3.492 6.565 2.553 1.00 88.25 169 SER A CA 1
ATOM 1362 C C . SER A 1 169 ? -4.647 5.555 2.568 1.00 88.25 169 SER A C 1
ATOM 1364 O O . SER A 1 169 ? -5.747 5.898 2.140 1.00 88.25 169 SER A O 1
ATOM 1366 N N . ALA A 1 170 ? -4.438 4.337 3.077 1.00 86.88 170 ALA A N 1
ATOM 1367 C CA . ALA A 1 170 ? -5.442 3.266 3.076 1.00 86.88 170 ALA A CA 1
ATOM 1368 C C . ALA A 1 170 ? -6.642 3.520 4.007 1.00 86.88 170 ALA A C 1
ATOM 1370 O O . ALA A 1 170 ? -7.746 3.038 3.742 1.00 86.88 170 ALA A O 1
ATOM 1371 N N . TYR A 1 171 ? -6.442 4.262 5.097 1.00 91.38 171 TYR A N 1
ATOM 1372 C CA . TYR A 1 171 ? -7.504 4.627 6.038 1.00 91.38 171 TYR A CA 1
ATOM 1373 C C . TYR A 1 171 ? -8.137 5.994 5.733 1.00 91.38 171 TYR A C 1
ATOM 1375 O O . TYR A 1 171 ? -9.166 6.315 6.322 1.00 91.38 171 TYR A O 1
ATOM 1383 N N . GLY A 1 172 ? -7.590 6.755 4.776 1.00 91.19 172 GLY A N 1
ATOM 1384 C CA . GLY A 1 172 ? -8.106 8.071 4.383 1.00 91.19 172 GLY A CA 1
ATOM 1385 C C . GLY A 1 172 ? -7.799 9.158 5.413 1.00 91.19 172 GLY A C 1
ATOM 1386 O O . GLY A 1 172 ? -8.646 10.000 5.685 1.00 91.19 172 GLY A O 1
ATOM 1387 N N . LEU A 1 173 ? -6.619 9.099 6.032 1.00 94.81 173 LEU A N 1
ATOM 1388 C CA . LEU A 1 173 ? -6.210 9.994 7.113 1.00 94.81 173 LEU A CA 1
ATOM 1389 C C . LEU A 1 173 ? -5.467 11.228 6.585 1.00 94.81 173 LEU A C 1
ATOM 1391 O O . LEU A 1 173 ? -4.702 11.156 5.621 1.00 94.81 173 LEU A O 1
ATOM 1395 N N . ASN A 1 174 ? -5.628 12.352 7.282 1.00 91.44 174 ASN A N 1
ATOM 1396 C CA . ASN A 1 174 ? -4.926 13.600 6.963 1.00 91.44 174 ASN A CA 1
ATOM 1397 C C . ASN A 1 174 ? -3.441 13.564 7.359 1.00 91.44 174 ASN A C 1
ATOM 1399 O O . ASN A 1 174 ? -2.615 14.213 6.722 1.00 91.44 174 ASN A O 1
ATOM 1403 N N . THR A 1 175 ? -3.097 12.797 8.394 1.00 92.25 175 THR A N 1
ATOM 1404 C CA . THR A 1 175 ? -1.729 12.591 8.890 1.00 92.25 175 THR A CA 1
ATOM 1405 C C . THR A 1 175 ? -1.515 11.109 9.216 1.00 92.25 175 THR A C 1
ATOM 1407 O O . THR A 1 175 ? -2.499 10.392 9.422 1.00 92.25 175 THR A O 1
ATOM 1410 N N . PRO A 1 176 ? -0.265 10.613 9.285 1.00 92.56 176 PRO A N 1
ATOM 1411 C CA . PRO A 1 176 ? 0.029 9.241 9.704 1.00 92.56 176 PRO A CA 1
ATOM 1412 C C . PRO A 1 176 ? -0.057 9.104 11.238 1.00 92.56 176 PRO A C 1
ATOM 1414 O O . PRO A 1 176 ? 0.856 8.607 11.886 1.00 92.56 176 PRO A O 1
ATOM 1417 N N . GLU A 1 177 ? -1.144 9.601 11.829 1.00 95.50 177 GLU A N 1
ATOM 1418 C CA . GLU A 1 177 ? -1.419 9.600 13.268 1.00 95.50 177 GLU A CA 1
ATOM 1419 C C . GLU A 1 177 ? -2.792 8.958 13.528 1.00 95.50 177 GLU A C 1
ATOM 1421 O O . GLU A 1 177 ? -3.700 9.045 12.700 1.00 95.50 177 GLU A O 1
ATOM 1426 N N . GLY A 1 178 ? -2.955 8.337 14.697 1.00 97.44 178 GLY A N 1
ATOM 1427 C CA . GLY A 1 178 ? -4.208 7.723 15.136 1.00 97.44 178 GLY A CA 1
ATOM 1428 C C . GLY A 1 178 ? -4.021 6.284 15.606 1.00 97.44 178 GLY A C 1
ATOM 1429 O O . GLY A 1 178 ? -2.913 5.741 15.597 1.00 97.44 178 GLY A O 1
ATOM 1430 N N . VAL A 1 179 ? -5.120 5.655 16.025 1.00 98.19 179 VAL A N 1
ATOM 1431 C CA . VAL A 1 179 ? -5.115 4.271 16.525 1.00 98.19 179 VAL A CA 1
ATOM 1432 C C . VAL A 1 179 ? -6.086 3.401 15.740 1.00 98.19 179 VAL A C 1
ATOM 1434 O O . VAL A 1 179 ? -7.298 3.586 15.807 1.00 98.19 179 VAL A O 1
ATOM 1437 N N . ILE A 1 180 ? -5.544 2.437 15.002 1.00 97.69 180 ILE A N 1
ATOM 1438 C CA . ILE A 1 180 ? -6.280 1.505 14.148 1.00 97.69 180 ILE A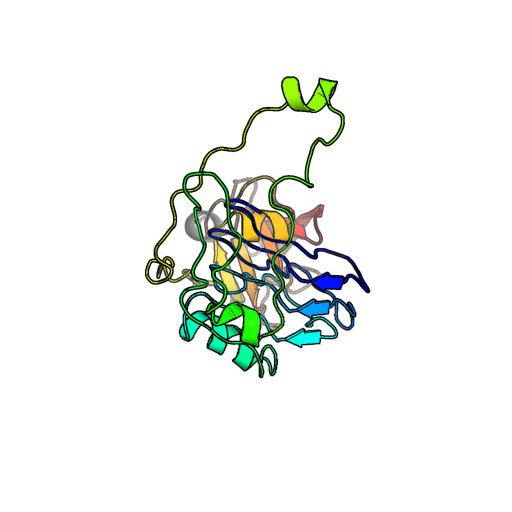 CA 1
ATOM 1439 C C . ILE A 1 180 ? -6.829 0.349 14.985 1.00 97.69 180 ILE A C 1
ATOM 1441 O O . ILE A 1 180 ? -6.104 -0.269 15.768 1.00 97.69 180 ILE A O 1
ATOM 1445 N N . LEU A 1 181 ? -8.084 -0.015 14.729 1.00 97.44 181 LEU A N 1
ATOM 1446 C CA . LEU A 1 181 ? -8.709 -1.235 15.237 1.00 97.44 181 LEU A CA 1
ATOM 1447 C C . LEU A 1 181 ? -8.507 -2.399 14.267 1.00 97.44 181 LEU A C 1
ATOM 1449 O O . LEU A 1 181 ? -9.205 -2.523 13.258 1.00 97.44 181 LEU A O 1
ATOM 1453 N N . LEU A 1 182 ? -7.568 -3.286 14.589 1.00 93.94 182 LEU A N 1
ATOM 1454 C CA . LEU A 1 182 ? -7.198 -4.425 13.742 1.00 93.94 182 LEU A CA 1
ATOM 1455 C C . LEU A 1 182 ? -8.175 -5.588 13.863 1.00 93.94 182 LEU A C 1
ATOM 1457 O O . LEU A 1 182 ? -8.554 -6.203 12.861 1.00 93.94 182 LEU A O 1
ATOM 1461 N N . LYS A 1 183 ? -8.575 -5.895 15.097 1.00 94.31 183 LYS A N 1
ATOM 1462 C CA . LYS A 1 183 ? -9.539 -6.948 15.409 1.00 94.31 183 LYS A CA 1
ATOM 1463 C C . LYS A 1 183 ? -10.490 -6.468 16.480 1.00 94.31 183 LYS A C 1
ATOM 1465 O O . LYS A 1 183 ? -10.104 -5.746 17.393 1.00 94.31 183 LYS A O 1
ATOM 1470 N N . VAL A 1 184 ? -11.730 -6.914 16.357 1.00 95.75 184 VAL A N 1
ATOM 1471 C CA . VAL A 1 184 ? -12.794 -6.611 17.302 1.00 95.75 184 VAL A CA 1
ATOM 1472 C C . VAL A 1 184 ? -13.332 -7.905 17.888 1.00 95.75 184 VAL A C 1
ATOM 1474 O O . VAL A 1 184 ? -13.602 -8.859 17.156 1.00 95.75 184 VAL A O 1
ATOM 1477 N N . TRP A 1 185 ? -13.492 -7.938 19.206 1.00 96.31 185 TRP A N 1
ATOM 1478 C CA . TRP A 1 185 ? -14.165 -9.026 19.899 1.00 96.31 185 TRP A CA 1
ATOM 1479 C C . TRP A 1 185 ? -15.642 -8.674 20.065 1.00 96.31 185 TRP A C 1
ATOM 1481 O O . TRP A 1 185 ? -15.978 -7.645 20.646 1.00 96.31 185 TRP A O 1
ATOM 1491 N N . SER A 1 186 ? -16.539 -9.535 19.580 1.00 93.06 186 SER A N 1
ATOM 1492 C CA . SER A 1 186 ? -17.991 -9.284 19.580 1.00 93.06 186 SER A CA 1
ATOM 1493 C C . SER A 1 186 ? -18.586 -9.068 20.977 1.00 93.06 186 SER A C 1
ATOM 1495 O O . SER A 1 186 ? -19.593 -8.378 21.115 1.00 93.06 186 SER A O 1
ATOM 1497 N N . GLY A 1 187 ? -17.959 -9.623 22.020 1.00 95.00 187 GLY A N 1
ATOM 1498 C CA . GLY A 1 187 ? -18.359 -9.417 23.414 1.00 95.00 187 GLY A CA 1
ATOM 1499 C C . GLY A 1 187 ? -17.917 -8.078 24.015 1.00 95.00 187 GLY A C 1
ATOM 1500 O O . GLY A 1 187 ? -18.357 -7.738 25.114 1.00 95.00 187 GLY A O 1
ATOM 1501 N N . SER A 1 188 ? -17.066 -7.313 23.324 1.00 97.19 188 SER A N 1
ATOM 1502 C CA . SER A 1 188 ? -16.503 -6.068 23.842 1.00 97.19 188 SER A CA 1
ATOM 1503 C C . SER A 1 188 ? -17.592 -5.001 24.018 1.00 97.19 188 SER A C 1
ATOM 1505 O O . SER A 1 188 ? -18.404 -4.800 23.113 1.00 97.19 188 SER A O 1
ATOM 1507 N N . PRO A 1 189 ? -17.636 -4.261 25.139 1.00 96.56 189 PRO A N 1
ATOM 1508 C CA . PRO A 1 189 ? -18.608 -3.180 25.303 1.00 96.56 189 PRO A CA 1
ATOM 1509 C C . PRO A 1 189 ? -18.395 -2.047 24.285 1.00 96.56 189 PRO A C 1
ATOM 1511 O O . PRO A 1 189 ? -19.365 -1.407 23.878 1.00 96.56 189 PRO A O 1
ATOM 1514 N N . ALA A 1 190 ? -17.163 -1.877 23.791 1.00 96.69 190 ALA A N 1
ATOM 1515 C CA . ALA A 1 190 ? -16.794 -0.841 22.830 1.00 96.69 190 ALA A CA 1
ATOM 1516 C C . ALA A 1 190 ? -17.412 -1.026 21.430 1.00 96.69 190 ALA A C 1
ATOM 1518 O O . ALA A 1 190 ? -17.479 -0.068 20.661 1.00 96.69 190 ALA A O 1
ATOM 1519 N N . VAL A 1 191 ? -17.866 -2.239 21.087 1.00 96.25 191 VAL A N 1
ATOM 1520 C CA . VAL A 1 191 ? -18.385 -2.574 19.743 1.00 96.25 191 VAL A CA 1
ATOM 1521 C C . VAL A 1 191 ? -19.912 -2.687 19.700 1.00 96.25 191 VAL A C 1
ATOM 1523 O O . VAL A 1 191 ? -20.509 -2.799 18.628 1.00 96.25 191 VAL A O 1
ATOM 1526 N N . LYS A 1 192 ? -20.568 -2.650 20.866 1.00 93.38 192 LYS A N 1
ATOM 1527 C CA . LYS A 1 192 ? -22.032 -2.689 20.984 1.00 93.38 192 LYS A CA 1
ATOM 1528 C C . LYS A 1 192 ? -22.655 -1.386 20.475 1.00 93.38 192 LYS A C 1
ATOM 1530 O O . LYS A 1 192 ? -21.971 -0.381 20.318 1.00 93.38 192 LYS A O 1
ATOM 1535 N N . ASN A 1 193 ? -23.967 -1.394 20.231 1.00 88.75 193 ASN A N 1
ATOM 1536 C CA . ASN A 1 193 ? -24.760 -0.201 19.889 1.00 88.75 193 ASN A CA 1
ATOM 1537 C C . ASN A 1 193 ? -24.199 0.619 18.711 1.00 88.75 193 ASN A C 1
ATOM 1539 O O . ASN A 1 193 ? -24.145 1.843 18.768 1.00 88.75 193 ASN A O 1
ATOM 1543 N N . ASN A 1 194 ? -23.771 -0.060 17.639 1.00 87.94 194 ASN A N 1
ATOM 1544 C CA . ASN A 1 194 ? -23.122 0.566 16.477 1.00 87.94 194 ASN A CA 1
ATOM 1545 C C . ASN A 1 194 ? -21.825 1.335 16.825 1.00 87.94 194 ASN A C 1
ATOM 1547 O O . ASN A 1 194 ? -21.453 2.277 16.119 1.00 87.94 194 ASN A O 1
ATOM 1551 N N . GLY A 1 195 ? -21.142 0.896 17.889 1.00 95.38 195 GLY A N 1
ATOM 1552 C CA . GLY A 1 195 ? -19.845 1.383 18.342 1.00 95.38 195 GLY A CA 1
ATOM 1553 C C . GLY A 1 195 ? -18.713 1.036 17.379 1.00 95.38 195 GLY A C 1
ATOM 1554 O O . GLY A 1 195 ? -18.883 1.044 16.157 1.00 95.38 195 GLY A O 1
ATOM 1555 N N . LEU A 1 196 ? -17.533 0.761 17.920 1.00 97.75 196 LEU A N 1
ATOM 1556 C CA . LEU A 1 196 ? -16.322 0.532 17.140 1.00 97.75 196 LEU A CA 1
ATOM 1557 C C . LEU A 1 196 ? -16.403 -0.720 16.251 1.00 97.75 196 LEU A C 1
ATOM 1559 O O . LEU A 1 196 ? -17.016 -1.729 16.602 1.00 97.75 196 LEU A O 1
ATOM 1563 N N . LYS A 1 197 ? -15.765 -0.650 15.082 1.00 97.00 197 LYS A N 1
ATOM 1564 C CA . LYS A 1 197 ? -15.708 -1.701 14.060 1.00 97.00 197 LYS A CA 1
ATOM 1565 C C . LYS A 1 197 ? -14.262 -1.938 13.632 1.00 97.00 197 LYS A C 1
ATOM 1567 O O . LYS A 1 197 ? -13.405 -1.063 13.744 1.00 97.00 197 LYS A O 1
ATOM 1572 N N . LYS A 1 198 ? -13.996 -3.135 13.098 1.00 95.38 198 LYS A N 1
ATOM 1573 C CA . LYS A 1 198 ? -12.709 -3.443 12.463 1.00 95.38 198 LYS A CA 1
ATOM 1574 C C . LYS A 1 198 ? -12.420 -2.415 11.367 1.00 95.38 198 LYS A C 1
ATOM 1576 O O . LYS A 1 198 ? -13.253 -2.195 10.489 1.00 95.38 198 LYS A O 1
ATOM 1581 N N . GLY A 1 199 ? -11.218 -1.856 11.396 1.00 94.50 199 GLY A N 1
ATOM 1582 C CA . GLY A 1 199 ? -10.737 -0.881 10.428 1.00 94.50 199 GLY A CA 1
ATOM 1583 C C . GLY A 1 199 ? -11.138 0.567 10.715 1.00 94.50 199 GLY A C 1
ATOM 1584 O O . GLY A 1 199 ? -10.823 1.428 9.897 1.00 94.50 199 GLY A O 1
ATOM 1585 N N . ASP A 1 200 ? -11.801 0.850 11.837 1.00 97.75 200 ASP A N 1
ATOM 1586 C CA . ASP A 1 200 ? -11.888 2.224 12.327 1.00 97.75 200 ASP A CA 1
ATOM 1587 C C . ASP A 1 200 ? -10.513 2.715 12.788 1.00 97.75 200 ASP A C 1
ATOM 1589 O O . ASP A 1 200 ? -9.701 1.931 13.292 1.00 97.75 200 ASP A O 1
ATOM 1593 N N . VAL A 1 201 ? -10.286 4.024 12.675 1.00 98.31 201 VAL A N 1
ATOM 1594 C CA . VAL A 1 201 ? -9.128 4.696 13.277 1.00 98.31 201 VAL A CA 1
ATOM 1595 C C . VAL A 1 201 ? -9.617 5.730 14.276 1.00 98.31 201 VAL A C 1
ATOM 1597 O O . VAL A 1 201 ? -10.383 6.614 13.908 1.00 98.31 201 VAL A O 1
ATOM 1600 N N . ILE A 1 202 ? -9.190 5.633 15.531 1.00 98.50 202 ILE A N 1
ATOM 1601 C CA . ILE A 1 202 ? -9.480 6.622 16.572 1.00 98.50 202 ILE A CA 1
ATOM 1602 C C . ILE A 1 202 ? -8.546 7.817 16.374 1.00 98.50 202 ILE A C 1
ATOM 1604 O O . ILE A 1 202 ? -7.326 7.647 16.357 1.00 98.50 202 ILE A O 1
ATOM 1608 N N . LEU A 1 203 ? -9.135 9.003 16.226 1.00 98.50 203 LEU A N 1
ATOM 1609 C CA . LEU A 1 203 ? -8.434 10.275 16.019 1.00 98.50 203 LEU A CA 1
ATOM 1610 C C . LEU A 1 203 ? -8.495 11.163 17.260 1.00 98.50 203 LEU A C 1
ATOM 1612 O O . LEU A 1 203 ? -7.543 11.883 17.555 1.00 98.50 203 LEU A O 1
ATOM 1616 N N . GLU A 1 204 ? -9.601 11.093 18.000 1.00 98.44 204 GLU A N 1
ATOM 1617 C CA . GLU A 1 204 ? -9.788 11.797 19.266 1.00 98.44 204 GLU A CA 1
ATOM 1618 C C . GLU A 1 204 ? -10.555 10.924 20.259 1.00 98.44 204 GLU A C 1
ATOM 1620 O O . GLU A 1 204 ? -11.407 10.122 19.864 1.00 98.44 204 GLU A O 1
ATOM 1625 N N . ALA A 1 205 ? -10.271 11.118 21.544 1.00 98.31 205 ALA A N 1
ATOM 1626 C CA . ALA A 1 205 ? -11.011 10.541 22.659 1.00 98.31 205 ALA A CA 1
ATOM 1627 C C . ALA A 1 205 ? -11.236 11.619 23.729 1.00 98.31 205 ALA A C 1
ATOM 1629 O O . ALA A 1 205 ? -10.301 12.332 24.089 1.00 98.31 205 ALA A O 1
ATOM 1630 N N . ASP A 1 206 ? -12.475 11.777 24.195 1.00 96.75 206 ASP A N 1
ATOM 1631 C CA . ASP A 1 206 ? -12.915 12.813 25.142 1.00 96.75 206 ASP A CA 1
ATOM 1632 C C . ASP A 1 206 ? -12.399 14.224 24.793 1.00 96.75 206 ASP A C 1
ATOM 1634 O O . ASP A 1 206 ? -11.905 14.971 25.640 1.00 96.75 206 ASP A O 1
ATOM 1638 N N . GLY A 1 207 ? -12.465 14.578 23.505 1.00 96.81 207 GLY A N 1
ATOM 1639 C CA . GLY A 1 207 ? -12.016 15.875 22.983 1.00 96.81 207 GLY A CA 1
ATOM 1640 C C . GLY A 1 207 ? -10.495 16.075 22.948 1.00 96.81 207 GLY A C 1
ATOM 1641 O O . GLY A 1 207 ? -10.031 17.171 22.636 1.00 96.81 207 GLY A O 1
ATOM 1642 N N . LYS A 1 208 ? -9.702 15.044 23.263 1.00 98.12 208 LYS A N 1
ATOM 1643 C CA . LYS A 1 208 ? -8.237 15.062 23.174 1.00 98.12 208 LYS A CA 1
ATOM 1644 C C . LYS A 1 208 ? -7.774 14.298 21.938 1.00 98.12 208 LYS A C 1
ATOM 1646 O O . LYS A 1 208 ? -8.224 13.181 21.683 1.00 98.12 208 LYS A O 1
ATOM 1651 N N . LYS A 1 209 ? -6.825 14.876 21.197 1.00 98.06 209 LYS A N 1
ATOM 1652 C CA . LYS A 1 209 ? -6.227 14.242 20.015 1.00 98.06 209 LYS A CA 1
ATOM 1653 C C . LYS A 1 209 ? -5.454 12.978 20.397 1.00 98.06 209 LYS A C 1
ATOM 1655 O O . LYS A 1 209 ? -4.649 12.987 21.325 1.00 98.06 209 LYS A O 1
ATOM 1660 N N . VAL A 1 210 ? -5.664 11.915 19.632 1.00 98.38 210 VAL A N 1
ATOM 1661 C CA . VAL A 1 210 ? -5.016 10.611 19.778 1.00 98.38 210 VAL A CA 1
ATOM 1662 C C . VAL A 1 210 ? -4.055 10.429 18.610 1.00 98.38 210 VAL A C 1
ATOM 1664 O O . VAL A 1 210 ? -4.488 10.287 17.469 1.00 98.38 210 VAL A O 1
ATOM 1667 N N . LYS A 1 211 ? -2.743 10.434 18.873 1.00 97.44 211 LYS A N 1
ATOM 1668 C CA . LYS A 1 211 ? -1.733 10.197 17.827 1.00 97.44 211 LYS A CA 1
ATOM 1669 C C . LYS A 1 211 ? -1.218 8.769 17.843 1.00 97.44 211 LYS A C 1
ATOM 1671 O O . LYS A 1 211 ? -0.922 8.209 16.793 1.00 97.44 211 LYS A O 1
ATOM 1676 N N . THR A 1 212 ? -1.117 8.193 19.033 1.00 97.00 212 THR A N 1
ATOM 1677 C CA . THR A 1 212 ? -0.564 6.865 19.277 1.00 97.00 212 THR A CA 1
ATOM 1678 C C . THR A 1 212 ? -1.431 6.080 20.254 1.00 97.00 212 THR A C 1
ATOM 1680 O O . THR A 1 212 ? -2.245 6.642 20.991 1.00 97.00 212 THR A O 1
ATOM 1683 N N . VAL A 1 213 ? -1.203 4.766 20.331 1.00 96.88 213 VAL A N 1
ATOM 1684 C CA . VAL A 1 213 ? -1.836 3.917 21.354 1.00 96.88 213 VAL A CA 1
ATOM 1685 C C . VAL A 1 213 ? -1.557 4.413 22.772 1.00 96.88 213 VAL A C 1
ATOM 1687 O O . VAL A 1 213 ? -2.432 4.323 23.627 1.00 96.88 213 VAL A O 1
ATOM 1690 N N . LYS A 1 214 ? -0.373 4.987 23.027 1.00 96.81 214 LYS A N 1
ATOM 1691 C CA . LYS A 1 214 ? -0.013 5.531 24.341 1.00 96.81 214 LYS A CA 1
ATOM 1692 C C . LYS A 1 214 ? -0.929 6.691 24.731 1.00 96.81 214 LYS A C 1
ATOM 1694 O O . LYS A 1 214 ? -1.424 6.707 25.854 1.00 96.81 214 LYS A O 1
ATOM 1699 N N . ASP A 1 215 ? -1.194 7.605 23.800 1.00 97.50 215 ASP A N 1
ATOM 1700 C CA . ASP A 1 215 ? -2.100 8.737 24.032 1.00 97.50 215 ASP A CA 1
ATOM 1701 C C . ASP A 1 215 ? -3.519 8.242 24.320 1.00 97.50 215 ASP A C 1
ATOM 1703 O O . ASP A 1 215 ? -4.157 8.682 25.273 1.00 97.50 215 ASP A O 1
ATOM 1707 N N . PHE A 1 216 ? -3.988 7.263 23.538 1.00 98.06 216 PHE A N 1
ATOM 1708 C CA . PHE A 1 216 ? -5.300 6.657 23.741 1.00 98.06 216 PHE A CA 1
ATOM 1709 C C . PHE A 1 216 ? -5.444 6.037 25.137 1.00 98.06 216 PHE A C 1
ATOM 1711 O O . PHE A 1 216 ? -6.426 6.301 25.830 1.00 98.06 216 PHE A O 1
ATOM 1718 N N . PHE A 1 217 ? -4.462 5.246 25.582 1.00 97.00 217 PHE A N 1
ATOM 1719 C CA . PHE A 1 217 ? -4.501 4.637 26.912 1.00 97.00 217 PHE A CA 1
ATOM 1720 C C . PHE A 1 217 ? -4.427 5.669 28.036 1.00 97.00 217 PHE A C 1
ATOM 1722 O O . PHE A 1 217 ? -5.137 5.510 29.028 1.00 97.00 217 PHE A O 1
ATOM 1729 N N . GLN A 1 218 ? -3.628 6.728 27.876 1.00 97.38 218 GLN A N 1
ATOM 1730 C CA . GLN A 1 218 ? -3.568 7.834 28.833 1.00 97.38 218 GLN A CA 1
ATOM 1731 C C . GLN A 1 218 ? -4.961 8.452 29.030 1.00 97.38 218 GLN A C 1
ATOM 1733 O O . GLN A 1 218 ? -5.440 8.559 30.157 1.00 97.38 218 GLN A O 1
ATOM 1738 N N . ILE A 1 219 ? -5.652 8.769 27.931 1.00 97.44 219 ILE A N 1
ATOM 1739 C CA . ILE A 1 219 ? -7.005 9.341 27.962 1.00 97.44 219 ILE A CA 1
ATOM 1740 C C . ILE A 1 219 ? -8.009 8.346 28.560 1.00 97.44 219 ILE A C 1
ATOM 1742 O O . ILE A 1 219 ? -8.801 8.709 29.427 1.00 97.44 219 ILE A O 1
ATOM 1746 N N . ASN A 1 220 ? -7.952 7.076 28.148 1.00 95.25 220 ASN A N 1
ATOM 1747 C CA . ASN A 1 220 ? -8.846 6.033 28.649 1.00 95.25 220 ASN A CA 1
ATOM 1748 C C . ASN A 1 220 ? -8.699 5.803 30.164 1.00 95.25 220 ASN A C 1
ATOM 1750 O O . ASN A 1 220 ? -9.690 5.516 30.826 1.00 95.25 220 ASN A O 1
ATOM 1754 N N . VAL A 1 221 ? -7.486 5.906 30.718 1.00 94.25 221 VAL A N 1
ATOM 1755 C CA . VAL A 1 221 ? -7.245 5.789 32.170 1.00 94.25 221 VAL A CA 1
ATOM 1756 C C . VAL A 1 221 ? -7.763 7.013 32.929 1.00 94.25 221 VAL A C 1
ATOM 1758 O O . VAL A 1 221 ? -8.264 6.880 34.044 1.00 94.25 221 VAL A O 1
ATOM 1761 N N . GLU A 1 222 ? -7.659 8.203 32.338 1.00 94.62 222 GLU A N 1
ATOM 1762 C CA . GLU A 1 222 ? -8.172 9.445 32.927 1.00 94.62 222 GLU A CA 1
ATOM 1763 C C . GLU A 1 222 ? -9.708 9.519 32.917 1.00 94.62 222 GLU A C 1
ATOM 1765 O O . GLU A 1 222 ? -10.296 10.193 33.770 1.00 94.62 222 GLU A O 1
ATOM 1770 N N . ASN A 1 223 ? -10.368 8.817 31.989 1.00 92.94 223 ASN A N 1
ATOM 1771 C CA . ASN A 1 223 ? -11.823 8.735 31.931 1.00 92.94 223 ASN A CA 1
ATOM 1772 C C . ASN A 1 223 ? -12.373 7.993 33.163 1.00 92.94 223 ASN A C 1
ATOM 1774 O O . ASN A 1 223 ? -12.150 6.803 33.376 1.00 92.94 223 ASN A O 1
ATOM 1778 N N . LYS A 1 224 ? -13.140 8.715 33.985 1.00 92.00 224 LYS A N 1
ATOM 1779 C CA . LYS A 1 224 ? -13.768 8.182 35.209 1.00 92.00 224 LYS A CA 1
ATOM 1780 C C . LYS A 1 224 ? -15.173 7.628 34.976 1.00 92.00 224 LYS A C 1
ATOM 1782 O O . LYS A 1 224 ? -15.849 7.243 35.930 1.00 92.00 224 LYS A O 1
ATOM 1787 N N . THR A 1 225 ? -15.643 7.635 33.735 1.00 92.56 225 THR A N 1
ATOM 1788 C CA . THR A 1 225 ? -16.991 7.207 33.370 1.00 92.56 225 THR A CA 1
ATOM 1789 C C . THR A 1 225 ? -16.955 5.794 32.778 1.00 92.56 225 THR A C 1
ATOM 1791 O O . THR A 1 225 ? -15.901 5.185 32.622 1.00 92.56 225 THR A O 1
ATOM 1794 N N . ASN A 1 226 ? -18.123 5.232 32.465 1.00 93.25 226 ASN A N 1
ATOM 1795 C CA . ASN A 1 226 ? -18.207 3.963 31.732 1.00 93.25 226 ASN A CA 1
ATOM 1796 C C . ASN A 1 226 ? -18.428 4.186 30.227 1.00 93.25 226 ASN A C 1
ATOM 1798 O O . ASN A 1 226 ? -18.826 3.256 29.523 1.00 93.25 226 ASN A O 1
ATOM 1802 N N . LYS A 1 227 ? -18.232 5.423 29.751 1.00 95.38 227 LYS A N 1
ATOM 1803 C CA . LYS A 1 227 ? -18.416 5.832 28.362 1.00 95.38 227 LYS A CA 1
ATOM 1804 C C . LYS A 1 227 ? -17.197 6.592 27.854 1.00 95.38 227 LYS A C 1
ATOM 1806 O O . LYS A 1 227 ? -16.474 7.206 28.630 1.00 95.38 227 LYS A O 1
ATOM 1811 N N . LEU A 1 228 ? -16.986 6.552 26.548 1.00 96.50 228 LEU A N 1
ATOM 1812 C CA . LEU A 1 228 ? -15.916 7.297 25.898 1.00 96.50 228 LEU A CA 1
ATOM 1813 C C . LEU A 1 228 ? -16.464 7.937 24.627 1.00 96.50 228 LEU A C 1
ATOM 1815 O O . LEU A 1 228 ? -17.042 7.231 23.790 1.00 96.50 228 LEU A O 1
ATOM 1819 N N . ASP A 1 229 ? -16.303 9.253 24.506 1.00 97.56 229 ASP A N 1
ATOM 1820 C CA . ASP A 1 229 ? -16.679 9.993 23.305 1.00 97.56 229 ASP A CA 1
ATOM 1821 C C . AS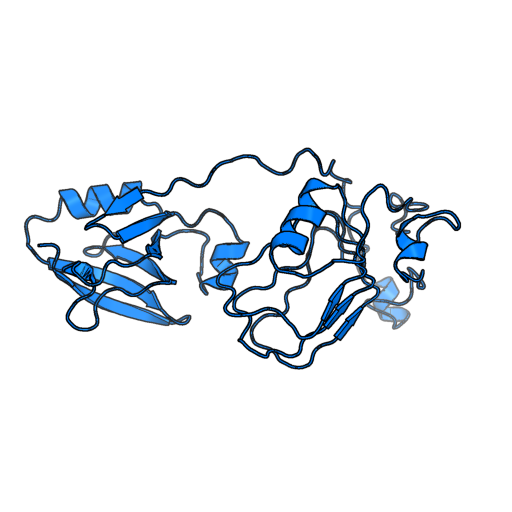P A 1 229 ? -15.494 10.004 22.345 1.00 97.56 229 ASP A C 1
ATOM 1823 O O . ASP A 1 229 ? -14.387 10.398 22.705 1.00 97.56 229 ASP A O 1
ATOM 1827 N N . LEU A 1 230 ? -15.712 9.546 21.117 1.00 98.31 230 LEU A N 1
ATOM 1828 C CA . LEU A 1 230 ? -14.660 9.350 20.130 1.00 98.31 230 LEU A CA 1
ATOM 1829 C C . LEU A 1 230 ? -14.948 10.126 18.850 1.00 98.31 230 LEU A C 1
ATOM 1831 O O . LEU A 1 230 ? -16.085 10.153 18.371 1.00 98.31 230 LEU A O 1
ATOM 1835 N N . VAL A 1 231 ? -13.886 10.649 18.239 1.00 98.44 231 VAL A N 1
ATOM 1836 C CA . VAL A 1 231 ? -13.860 10.965 16.806 1.00 98.44 231 VAL A CA 1
ATOM 1837 C C . VAL A 1 231 ? -13.092 9.852 16.108 1.00 98.44 231 VAL A C 1
ATOM 1839 O O . VAL A 1 231 ? -11.935 9.583 16.440 1.00 98.44 231 VAL A O 1
ATOM 1842 N N . ILE A 1 232 ? -13.739 9.192 15.151 1.00 98.44 232 ILE A N 1
ATOM 1843 C CA . ILE A 1 232 ? -13.151 8.089 14.390 1.00 98.44 232 ILE A CA 1
ATOM 1844 C C . ILE A 1 232 ? -13.170 8.367 12.891 1.00 98.44 232 ILE A C 1
ATOM 1846 O O . ILE A 1 232 ? -14.125 8.947 12.381 1.00 98.44 232 ILE A O 1
ATOM 1850 N N . MET A 1 233 ? -12.172 7.871 12.166 1.00 98.06 233 MET A N 1
ATOM 1851 C CA . MET A 1 233 ? -12.230 7.713 10.717 1.00 98.06 233 MET A CA 1
ATOM 1852 C C . MET A 1 233 ? -12.874 6.366 10.386 1.00 98.06 233 MET A C 1
ATOM 1854 O O . MET A 1 233 ? -12.333 5.312 10.729 1.00 98.06 233 MET A O 1
ATOM 1858 N N . ARG A 1 234 ? -14.017 6.387 9.693 1.00 95.56 234 ARG A N 1
ATOM 1859 C CA . ARG A 1 234 ? -14.694 5.180 9.197 1.00 95.56 234 ARG A CA 1
ATOM 1860 C C . ARG A 1 234 ? -15.141 5.395 7.764 1.00 95.56 234 ARG A C 1
ATOM 1862 O O . ARG A 1 234 ? -15.969 6.261 7.496 1.00 95.56 234 ARG A O 1
ATOM 1869 N N . ASN A 1 235 ? -14.662 4.545 6.858 1.00 90.00 235 ASN A N 1
ATOM 1870 C CA . ASN A 1 235 ? -14.947 4.646 5.423 1.00 90.00 235 ASN A CA 1
ATOM 1871 C C . ASN A 1 235 ? -14.626 6.047 4.872 1.00 90.00 235 ASN A C 1
ATOM 1873 O O . ASN A 1 235 ? -15.452 6.638 4.186 1.00 90.00 235 ASN A O 1
ATOM 1877 N N . GLN A 1 236 ? -13.438 6.569 5.205 1.00 88.56 236 GLN A N 1
ATOM 1878 C CA . GLN A 1 236 ? -12.945 7.880 4.750 1.00 88.56 236 GLN A CA 1
ATOM 1879 C C . GLN A 1 236 ? -13.809 9.077 5.185 1.00 88.56 236 GLN A C 1
ATOM 1881 O O . GLN A 1 236 ? -13.770 10.140 4.574 1.00 88.56 236 GLN A O 1
ATOM 1886 N N . SER A 1 237 ? -14.613 8.906 6.234 1.00 94.94 237 SER A N 1
ATOM 1887 C CA . SER A 1 237 ? -15.424 9.962 6.823 1.00 94.94 237 SER A CA 1
ATOM 1888 C C . SER A 1 237 ? -15.234 9.969 8.334 1.00 94.94 237 SER A C 1
ATOM 1890 O O . SER A 1 237 ? -15.300 8.919 8.985 1.00 94.94 237 SER A O 1
ATOM 1892 N N . GLU A 1 238 ? -15.007 11.159 8.886 1.00 97.38 238 GLU A N 1
ATOM 1893 C CA . GLU A 1 238 ? -14.970 11.357 10.329 1.00 97.38 238 GLU A CA 1
ATOM 1894 C C . GLU A 1 238 ? -16.367 11.194 10.933 1.00 97.38 238 GLU A C 1
ATOM 1896 O O . GLU A 1 238 ? -17.363 11.712 10.422 1.00 97.38 238 GLU A O 1
ATOM 1901 N N . LYS A 1 239 ? -16.447 10.459 12.043 1.00 97.50 239 LYS A N 1
ATOM 1902 C CA . LYS A 1 239 ? -17.686 10.209 12.777 1.00 97.50 239 LYS A CA 1
ATOM 1903 C C . LYS A 1 239 ? -17.464 10.416 14.259 1.00 97.50 239 LYS A C 1
ATOM 1905 O O . LYS A 1 239 ? -16.503 9.905 14.824 1.00 97.50 239 LYS A O 1
ATOM 1910 N N . LYS A 1 240 ? -18.414 11.105 14.885 1.00 98.00 240 LYS A N 1
ATOM 1911 C CA . LYS A 1 240 ? -18.521 11.186 16.339 1.00 98.00 240 LYS A CA 1
ATOM 1912 C C . LYS A 1 240 ? -19.360 10.021 16.836 1.00 98.00 240 LYS A C 1
ATOM 1914 O O . LYS A 1 240 ? -20.471 9.821 16.343 1.00 98.00 240 LYS A O 1
ATOM 1919 N N . ILE A 1 241 ? -18.828 9.249 17.774 1.00 97.62 241 ILE A N 1
ATOM 1920 C CA . ILE A 1 241 ? -19.546 8.143 18.411 1.00 97.62 241 ILE A CA 1
ATOM 1921 C C . ILE A 1 241 ? -19.306 8.161 19.916 1.00 97.62 241 ILE A C 1
ATOM 1923 O O . ILE A 1 241 ? -18.255 8.594 20.375 1.00 97.62 241 ILE A O 1
ATOM 1927 N N . THR A 1 242 ? -20.253 7.611 20.665 1.00 97.19 242 THR A N 1
ATOM 1928 C CA . THR A 1 242 ? -20.083 7.321 22.089 1.00 97.19 242 THR A CA 1
ATOM 1929 C C . THR A 1 242 ? -20.144 5.816 22.273 1.00 97.19 242 THR A C 1
ATOM 1931 O O . THR A 1 242 ? -21.060 5.161 21.770 1.00 97.19 242 THR A O 1
ATOM 1934 N N . ILE A 1 243 ? -19.182 5.261 22.999 1.00 96.94 243 ILE A N 1
ATOM 1935 C CA . ILE A 1 243 ? -19.103 3.823 23.281 1.00 96.94 243 ILE A CA 1
ATOM 1936 C C . ILE A 1 243 ? -19.098 3.553 24.780 1.00 96.94 243 ILE A C 1
ATOM 1938 O O . ILE A 1 243 ? -18.842 4.457 25.570 1.00 96.94 243 ILE A O 1
ATOM 1942 N N . ASN A 1 244 ? -19.342 2.301 25.166 1.00 96.31 244 ASN A N 1
ATOM 1943 C CA . ASN A 1 244 ? -19.176 1.852 26.546 1.00 96.31 244 ASN A CA 1
ATOM 1944 C C . ASN A 1 244 ? -17.789 1.224 26.747 1.00 96.31 244 ASN A C 1
ATOM 1946 O O . ASN A 1 244 ? -17.275 0.545 25.856 1.00 96.31 244 ASN A O 1
ATOM 1950 N N . THR A 1 245 ? -17.213 1.400 27.934 1.00 92.94 245 THR A N 1
ATOM 1951 C CA . THR A 1 245 ? -15.892 0.856 28.306 1.00 92.94 245 THR A CA 1
ATOM 1952 C C . THR A 1 245 ? -15.960 -0.280 29.331 1.00 92.94 245 THR A C 1
ATOM 1954 O O . THR A 1 245 ? -14.929 -0.863 29.663 1.00 92.94 245 THR A O 1
ATOM 1957 N N . LYS A 1 246 ? -17.161 -0.631 29.805 1.00 85.50 246 LYS A N 1
ATOM 1958 C CA . LYS A 1 246 ? -17.437 -1.747 30.723 1.00 85.50 246 LYS A CA 1
ATOM 1959 C C . LYS A 1 246 ? -18.688 -2.507 30.298 1.00 85.50 246 LYS A C 1
ATOM 1961 O O . LYS A 1 246 ? -19.573 -1.877 29.673 1.00 85.50 246 LYS A O 1
#

Sequence (246 aa):
MLNSGLKLREGFNRVAENNIMVNNSLHPHVWFVNSEDVFKHNIVQKSYQDVRLSGWGKEMDYNFFPNEESMLKAQIYNRDLHSAFGDPMFKDPASLDFSVAENSPALKIGFKNFPMDQFGVQNAELKKMAKTPEIPVMRDPSEENKKGTLVVAWLRNDLKSVESEQEQSAYGLNTPEGVILLKVWSGSPAVKNNGLKKGDVILEADGKKVKTVKDFFQINVENKTNKLDLVIMRNQSEKKITINTK

Solvent-accessible surface area (backbone atoms only — not comparable to full-atom values): 13559 Å² total; per-residue (Å²): 77,78,74,35,56,52,69,60,56,81,57,64,66,45,78,51,62,57,45,53,18,40,74,15,20,48,29,46,25,48,23,44,64,78,18,46,22,33,45,29,21,26,41,28,36,42,49,70,51,68,38,75,60,68,38,64,48,70,42,47,33,21,31,27,21,46,35,65,70,40,41,50,66,45,32,79,72,82,27,36,82,64,36,50,59,44,73,51,47,56,70,38,56,87,80,62,31,72,41,53,42,96,85,22,64,41,49,77,38,64,31,61,80,66,76,83,80,79,66,84,70,77,54,70,73,58,37,75,71,49,80,79,79,81,72,74,81,85,66,67,63,88,69,62,80,84,72,76,81,69,73,46,76,56,76,74,18,37,32,26,46,42,86,37,68,68,53,16,61,63,53,57,48,96,50,54,53,8,29,34,27,74,42,69,39,91,85,22,42,41,42,45,93,86,32,59,53,65,67,29,27,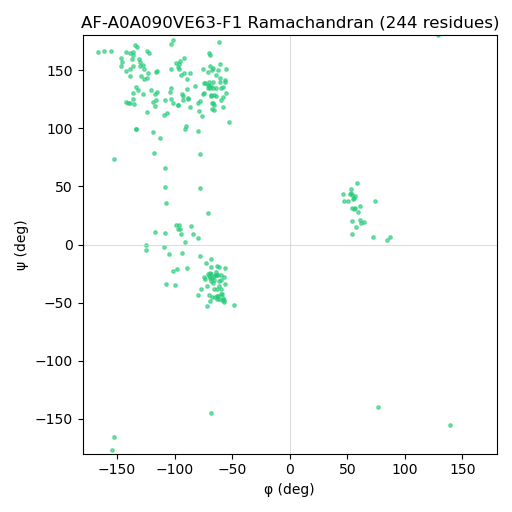38,43,25,46,74,90,38,79,21,49,34,50,67,48,45,50,54,50,58,68,68,48,88,62,61,56,48,44,32,36,29,34,48,93,64,36,82,42,80,50,66,27,31,76,102

Nearest PDB structures (foldseek):
  3wkm-assembly1_A  TM=8.870E-01  e=6.674E-04  Aquifex aeolicus VF5
  6icc-assembly1_A  TM=8.851E-01  e=1.081E-03  Aquifex aeolicus VF5
  7w6z-assembly1_A  TM=8.558E-01  e=4.598E-03  Kangiella koreensis DSM 16069
  7w6y-assembly1_A  TM=8.467E-01  e=6.216E-03  Kangiella koreensis DSM 16069
  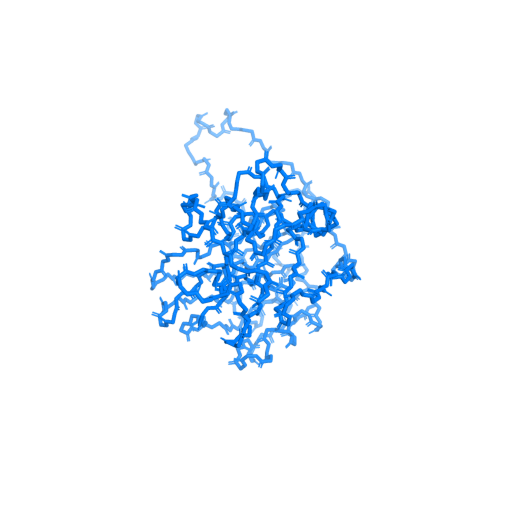4fgm-assembly1_A  TM=4.880E-01  e=8.926E-03  Idiomarina loihiensis L2TR

Foldseek 3Di:
DACDEDEPPPAACAEAAQEEAFVAYYEDFNPDARSQYEAELYEGEAAHNYYNDPYDHPAAELYEYADPVSQVNQCVNVHHPHYYYHDQQFDCLVVPRRFHDPPGPSVVSVRDDDDSPPDDDPPPVVVVVDDDDDRHDHDRRVVPDPPDWDWDAALNWTKGFQDDPSLCVSLLHPDSFFMATQGDDPPRQQPPPVGDDHGKTWQDKPNHGGGTPVSVVVRVVVDPDQKIWTFIRDPNDTDTDITGRD

pLDDT: mean 92.59, std 7.36, range [52.94, 98.69]

Organism: NCBI:txid221126

Mean predicted aligned error: 6.21 Å

Secondary structure (DSSP, 8-state):
-BS--EE-TT--S-EEES-EEBT--EE-BSPPTT---EEES-EESS----BS-S---SEEES-EESSHHHHHHHHTTT--TT-EES---EEEGGGTEEEEPTT-GGGGGT-----TTSSS--SHHHHHHSPPPPPPPPPPGGG-------EEEETTEEEEE---HHHHHHHT-SSS-SEEEEE--TT-GGGSTT---TT-EEEEETTEE--SHHHHHHHHHH--SSEEEEEEEETTEEEEEEEE--

Radius of gyration: 21.79 Å; Cα contacts (8 Å, |Δi|>4): 541; chains: 1; bounding box: 48×42×63 Å